Protein AF-A0A2C9L370-F1 (afdb_monomer)

Structure (mmCIF, N/CA/C/O backbone):
data_AF-A0A2C9L370-F1
#
_entry.id   AF-A0A2C9L370-F1
#
loop_
_atom_site.group_PDB
_atom_site.id
_atom_site.type_symbol
_atom_site.label_atom_id
_atom_site.label_alt_id
_atom_site.label_comp_id
_atom_site.label_asym_id
_atom_site.label_entity_id
_atom_site.label_seq_id
_atom_site.pdbx_PDB_ins_code
_atom_site.Cartn_x
_atom_site.Cartn_y
_atom_site.Cartn_z
_atom_site.occupancy
_atom_site.B_iso_or_equiv
_atom_site.auth_seq_id
_atom_site.auth_comp_id
_atom_site.auth_asym_id
_atom_site.auth_atom_id
_atom_site.pdbx_PDB_model_num
ATOM 1 N N . MET A 1 1 ? -30.576 -11.510 -3.867 1.00 25.03 1 MET A N 1
ATOM 2 C CA . MET A 1 1 ? -30.607 -10.104 -3.407 1.00 25.03 1 MET A CA 1
ATOM 3 C C . MET A 1 1 ? -29.355 -9.866 -2.568 1.00 25.03 1 MET A C 1
ATOM 5 O O . MET A 1 1 ? -29.309 -10.316 -1.431 1.00 25.03 1 MET A O 1
ATOM 9 N N . VAL A 1 2 ? -28.296 -9.306 -3.159 1.00 24.28 2 VAL A N 1
ATOM 10 C CA . VAL A 1 2 ? -26.990 -9.116 -2.495 1.00 24.28 2 VAL A CA 1
ATOM 11 C C . VAL A 1 2 ? -27.033 -7.810 -1.698 1.00 24.28 2 VAL A C 1
ATOM 13 O O . VAL A 1 2 ? -27.390 -6.768 -2.243 1.00 24.28 2 VAL A O 1
ATOM 16 N N . LYS A 1 3 ? -26.733 -7.869 -0.396 1.00 26.20 3 LYS A N 1
ATOM 17 C CA . LYS A 1 3 ? -26.644 -6.687 0.473 1.00 26.20 3 LYS A CA 1
ATOM 18 C C . LYS A 1 3 ? -25.292 -6.008 0.250 1.00 26.20 3 LYS A C 1
ATOM 20 O O . LYS A 1 3 ? -24.263 -6.587 0.566 1.00 26.20 3 LYS A O 1
ATOM 25 N N . MET A 1 4 ? -25.343 -4.792 -0.289 1.00 30.52 4 MET A N 1
ATOM 26 C CA . MET A 1 4 ? -24.204 -3.907 -0.548 1.00 30.52 4 MET A CA 1
ATOM 27 C C . MET A 1 4 ? -23.545 -3.439 0.754 1.00 30.52 4 MET A C 1
ATOM 29 O O . MET A 1 4 ? -24.257 -2.998 1.663 1.00 30.52 4 MET A O 1
ATOM 33 N N . ASN A 1 5 ? -22.211 -3.422 0.812 1.00 38.53 5 ASN A N 1
ATOM 34 C CA . ASN A 1 5 ? -21.488 -2.641 1.812 1.00 38.53 5 ASN A CA 1
ATOM 35 C C . ASN A 1 5 ? -21.111 -1.270 1.217 1.00 38.53 5 ASN A C 1
ATOM 37 O O . ASN A 1 5 ? -20.311 -1.178 0.296 1.00 38.53 5 ASN A O 1
ATOM 41 N N . LYS A 1 6 ? -21.725 -0.186 1.708 1.00 50.34 6 LYS A N 1
ATOM 42 C CA . LYS A 1 6 ? -21.621 1.176 1.135 1.00 50.34 6 LYS A CA 1
ATOM 43 C C . LYS A 1 6 ? -20.367 1.958 1.576 1.00 50.34 6 LYS A C 1
ATOM 45 O O . LYS A 1 6 ? -20.359 3.183 1.488 1.00 50.34 6 LYS A O 1
ATOM 50 N N . HIS A 1 7 ? -19.349 1.293 2.123 1.00 56.03 7 HIS A N 1
ATOM 51 C CA . HIS A 1 7 ? -18.321 1.957 2.942 1.00 56.03 7 HIS A CA 1
ATOM 52 C C . HIS A 1 7 ? -16.880 1.780 2.460 1.00 56.03 7 HIS A C 1
ATOM 54 O O . HIS A 1 7 ? -15.957 2.143 3.183 1.00 56.03 7 HIS A O 1
ATOM 60 N N . CYS A 1 8 ? -16.675 1.254 1.257 1.00 53.59 8 CYS A N 1
ATOM 61 C CA . CYS A 1 8 ? -15.349 1.238 0.659 1.00 53.59 8 CYS A CA 1
ATOM 62 C C . CYS A 1 8 ? -15.022 2.605 0.035 1.00 53.59 8 CYS A C 1
ATOM 64 O O . CYS A 1 8 ? -15.870 3.221 -0.621 1.00 53.59 8 CYS A O 1
ATOM 66 N N . LEU A 1 9 ? -13.790 3.066 0.252 1.00 59.91 9 LEU A N 1
ATOM 67 C CA . LEU A 1 9 ? -13.231 4.274 -0.338 1.00 59.91 9 LEU A CA 1
ATOM 68 C C . LEU A 1 9 ? -12.072 3.898 -1.263 1.00 59.91 9 LEU A C 1
ATOM 70 O O . LEU A 1 9 ? -11.113 3.250 -0.840 1.00 59.91 9 LEU A O 1
ATOM 74 N N . ARG A 1 10 ? -12.148 4.341 -2.520 1.00 63.84 10 ARG A N 1
ATOM 75 C CA . ARG A 1 10 ? -11.042 4.225 -3.477 1.00 63.84 10 ARG A CA 1
ATOM 76 C C . ARG A 1 10 ? -10.406 5.592 -3.675 1.00 63.84 10 ARG A C 1
ATOM 78 O O . ARG A 1 10 ? -11.105 6.515 -4.088 1.00 63.84 10 ARG A O 1
ATOM 85 N N . MET A 1 11 ? -9.105 5.687 -3.415 1.00 53.69 11 MET A N 1
ATOM 86 C CA . MET A 1 11 ? -8.294 6.873 -3.683 1.00 53.69 11 MET A CA 1
ATOM 87 C C . MET A 1 11 ? -7.400 6.613 -4.888 1.00 53.69 11 MET A C 1
ATOM 89 O O . MET A 1 11 ? -6.598 5.680 -4.883 1.00 53.69 11 MET A O 1
ATOM 93 N N . ILE A 1 12 ? -7.554 7.441 -5.919 1.00 63.03 12 ILE A N 1
ATOM 94 C CA . ILE A 1 12 ? -6.710 7.411 -7.113 1.00 63.03 12 ILE A CA 1
ATOM 95 C C . ILE A 1 12 ? -6.005 8.755 -7.210 1.00 63.03 12 ILE A C 1
ATOM 97 O O . ILE A 1 12 ? -6.664 9.795 -7.289 1.00 63.03 12 ILE A O 1
ATOM 101 N N . PHE A 1 13 ? -4.677 8.721 -7.236 1.00 51.25 13 PHE A N 1
ATOM 102 C CA . PHE A 1 13 ? -3.858 9.911 -7.418 1.00 51.25 13 PHE A CA 1
ATOM 103 C C . PHE A 1 13 ? -3.348 9.975 -8.856 1.00 51.25 13 PHE A C 1
ATOM 105 O O . PHE A 1 13 ? -2.644 9.076 -9.312 1.00 51.25 13 PHE A O 1
ATOM 112 N N . ARG A 1 14 ? -3.698 11.042 -9.585 1.00 54.44 14 ARG A N 1
ATOM 113 C CA . ARG A 1 14 ? -3.233 11.267 -10.964 1.00 54.44 14 ARG A CA 1
ATOM 114 C C . ARG A 1 14 ? -2.618 12.650 -11.109 1.00 54.44 14 ARG A C 1
ATOM 116 O O . ARG A 1 14 ? -3.204 13.642 -10.677 1.00 54.44 14 ARG A O 1
ATOM 123 N N . GLN A 1 15 ? -1.468 12.711 -11.774 1.00 44.59 15 GLN A N 1
ATOM 124 C CA . GLN A 1 15 ? -0.918 13.956 -12.296 1.00 44.59 15 GLN A CA 1
ATOM 125 C C . GLN A 1 15 ? -1.364 14.108 -13.752 1.00 44.59 15 GLN A C 1
ATOM 127 O O . GLN A 1 15 ? -1.162 13.200 -14.560 1.00 44.59 15 GLN A O 1
ATOM 132 N N . ALA A 1 16 ? -1.974 15.243 -14.096 1.00 44.00 16 ALA A N 1
ATOM 133 C CA . ALA A 1 16 ? -2.334 15.544 -15.477 1.00 44.00 16 ALA A CA 1
ATOM 134 C C . ALA A 1 16 ? -1.052 15.708 -16.308 1.00 44.00 16 ALA A C 1
ATOM 136 O O . ALA A 1 16 ? -0.403 16.750 -16.273 1.00 44.00 16 ALA A O 1
ATOM 137 N N . SER A 1 17 ? -0.655 14.661 -17.027 1.00 44.97 17 SER A N 1
ATOM 138 C CA . SER A 1 17 ? 0.464 14.709 -17.962 1.00 44.97 17 SER A CA 1
ATOM 139 C C . SER A 1 17 ? 0.066 14.026 -19.265 1.00 44.97 17 SER A C 1
ATOM 141 O O . SER A 1 17 ? -0.526 12.950 -19.282 1.00 44.97 17 SER A O 1
ATOM 143 N N . SER A 1 18 ? 0.329 14.704 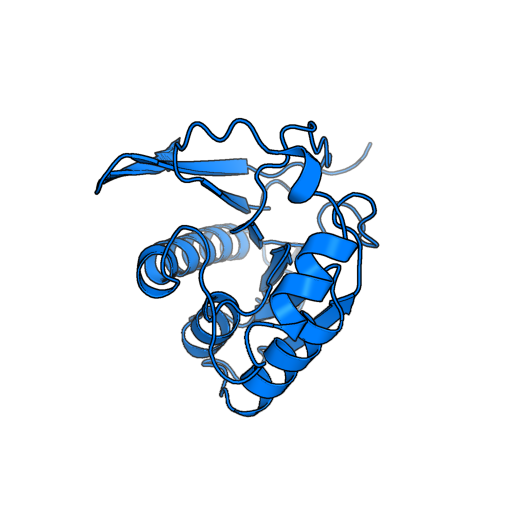-20.379 1.00 40.34 18 SER A N 1
ATOM 144 C CA . SER A 1 18 ? 0.070 14.219 -21.730 1.00 40.34 18 SER A CA 1
ATOM 145 C C . SER A 1 18 ? 1.195 13.277 -22.159 1.00 40.34 18 SER A C 1
ATOM 147 O O . SER A 1 18 ? 2.086 13.678 -22.909 1.00 40.34 18 SER A O 1
ATOM 149 N N . PHE A 1 19 ? 1.199 12.038 -21.670 1.00 46.41 19 PHE A N 1
ATOM 150 C CA . PHE A 1 19 ? 2.096 11.017 -22.209 1.00 46.41 19 PHE A CA 1
ATOM 151 C C . PHE A 1 19 ? 1.491 10.417 -23.490 1.00 46.41 19 PHE A C 1
ATOM 153 O O . PHE A 1 19 ? 0.293 10.181 -23.598 1.00 46.41 19 PHE A O 1
ATOM 160 N N . HIS A 1 20 ? 2.316 10.289 -24.530 1.00 40.41 20 HIS A N 1
ATOM 161 C CA . HIS A 1 20 ? 1.997 9.658 -25.821 1.00 40.41 20 HIS A CA 1
ATOM 162 C C . HIS A 1 20 ? 2.829 8.366 -25.983 1.00 40.41 20 HIS A C 1
ATOM 164 O O . HIS A 1 20 ? 3.391 8.099 -27.042 1.00 40.41 20 HIS A O 1
ATOM 170 N N . GLY A 1 21 ? 2.974 7.570 -24.911 1.00 47.91 21 GLY A N 1
ATOM 171 C CA . GLY A 1 21 ? 3.901 6.422 -24.868 1.00 47.91 21 GLY A CA 1
ATOM 172 C C . GLY A 1 21 ? 3.420 5.205 -24.065 1.00 47.91 21 GLY A C 1
ATOM 173 O O . GLY A 1 21 ? 4.242 4.380 -23.656 1.00 47.91 21 GLY A O 1
ATOM 174 N N . ASP A 1 22 ? 2.110 5.096 -23.841 1.00 55.38 22 ASP A N 1
ATOM 175 C CA . ASP A 1 22 ? 1.477 4.353 -22.736 1.00 55.38 22 ASP A CA 1
ATOM 176 C C . ASP A 1 22 ? 1.597 2.821 -22.804 1.00 55.38 22 ASP A C 1
ATOM 178 O O . ASP A 1 22 ? 1.502 2.142 -21.782 1.00 55.38 22 ASP A O 1
ATOM 182 N N . GLU A 1 23 ? 1.899 2.239 -23.970 1.00 57.59 23 GLU A N 1
ATOM 183 C CA . GLU A 1 23 ? 2.034 0.779 -24.119 1.00 57.59 23 GLU A CA 1
ATOM 184 C C . GLU A 1 23 ? 3.129 0.151 -23.248 1.00 57.59 23 GLU A C 1
ATOM 186 O O . GLU A 1 23 ? 3.134 -1.061 -23.033 1.00 57.59 23 GLU A O 1
ATOM 191 N N . LYS A 1 24 ? 4.116 0.931 -22.802 1.00 65.25 24 LYS A N 1
ATOM 192 C CA . LYS A 1 24 ? 5.227 0.400 -22.003 1.00 65.25 24 LYS A CA 1
ATOM 193 C C . LYS A 1 24 ? 4.851 0.230 -20.532 1.00 65.25 24 LYS A C 1
ATOM 195 O O . LYS A 1 24 ? 5.376 -0.678 -19.900 1.00 65.25 24 LYS A O 1
ATOM 200 N N . LEU A 1 25 ? 3.931 1.041 -20.004 1.00 69.31 25 LEU A N 1
ATOM 201 C CA . LEU A 1 25 ? 3.605 1.071 -18.573 1.00 69.31 25 LEU A CA 1
ATOM 202 C C . LEU A 1 25 ? 2.691 -0.077 -18.127 1.00 69.31 25 LEU A C 1
ATOM 204 O O . LEU A 1 25 ? 2.634 -0.381 -16.943 1.00 69.31 25 LEU A O 1
ATOM 208 N N . SER A 1 26 ? 2.016 -0.763 -19.048 1.00 72.50 26 SER A N 1
ATOM 209 C CA . SER A 1 26 ? 1.265 -1.989 -18.740 1.00 72.50 26 SER A CA 1
ATOM 210 C C . SER A 1 26 ? 2.118 -3.262 -18.834 1.00 72.50 26 SER A C 1
ATOM 212 O O . SER A 1 26 ? 1.663 -4.346 -18.470 1.00 72.50 26 SER A O 1
ATOM 214 N N . LYS A 1 27 ? 3.360 -3.167 -19.333 1.00 79.56 27 LYS A N 1
ATOM 215 C CA . LYS A 1 27 ? 4.213 -4.332 -19.599 1.00 79.56 27 LYS A CA 1
ATOM 216 C C . LYS A 1 27 ? 5.015 -4.711 -18.357 1.00 79.56 27 LYS A C 1
ATOM 218 O O . LYS A 1 27 ? 5.858 -3.947 -17.893 1.00 79.56 27 LYS A O 1
ATOM 223 N N . PHE A 1 28 ? 4.841 -5.950 -17.899 1.00 82.88 28 PHE A N 1
ATOM 224 C CA . PHE A 1 28 ? 5.649 -6.558 -16.833 1.00 82.88 28 PHE A CA 1
ATOM 225 C C . PHE A 1 28 ? 7.157 -6.349 -17.048 1.00 82.88 28 PHE A C 1
ATOM 227 O O . PHE A 1 28 ? 7.871 -5.932 -16.140 1.00 82.88 28 PHE A O 1
ATOM 234 N N . SER A 1 29 ? 7.643 -6.583 -18.273 1.00 85.31 29 SER A N 1
ATOM 235 C CA . SER A 1 29 ? 9.065 -6.462 -18.614 1.00 85.31 29 SER A CA 1
ATOM 236 C C . SER A 1 29 ? 9.621 -5.051 -18.417 1.00 85.31 29 SER A C 1
ATOM 238 O O . SER A 1 29 ? 10.792 -4.906 -18.071 1.00 85.31 29 SER A O 1
ATOM 240 N N . TYR A 1 30 ? 8.798 -4.015 -18.600 1.00 86.19 30 TYR A N 1
ATOM 241 C CA . TYR A 1 30 ? 9.203 -2.637 -18.350 1.00 86.19 30 TYR A CA 1
ATOM 242 C C . TYR A 1 30 ? 9.457 -2.405 -16.859 1.00 86.19 30 TYR A C 1
ATOM 244 O O . TYR A 1 30 ? 10.531 -1.923 -16.496 1.00 86.19 30 TYR A O 1
ATOM 252 N N . TRP A 1 31 ? 8.501 -2.783 -16.005 1.00 84.88 31 TRP A N 1
ATOM 253 C CA . TRP A 1 31 ? 8.609 -2.590 -14.558 1.00 84.88 31 TRP A CA 1
ATOM 254 C C . TRP A 1 31 ? 9.677 -3.472 -13.932 1.00 84.88 31 TRP A C 1
ATOM 256 O O . TRP A 1 31 ? 10.456 -2.985 -13.119 1.00 84.88 31 TRP A O 1
ATOM 266 N N . LYS A 1 32 ? 9.798 -4.723 -14.380 1.00 86.06 32 LYS A N 1
ATOM 267 C CA . LYS A 1 32 ? 10.895 -5.597 -13.967 1.00 86.06 32 LYS A CA 1
ATOM 268 C C . LYS A 1 32 ? 12.254 -4.953 -14.256 1.00 86.06 32 LYS A C 1
ATOM 270 O O . LYS A 1 32 ? 13.037 -4.733 -13.339 1.00 86.06 32 LYS A O 1
ATOM 275 N N . ALA A 1 33 ? 12.485 -4.523 -15.498 1.00 86.56 33 ALA A N 1
ATOM 276 C CA . ALA A 1 33 ? 13.727 -3.841 -15.862 1.00 86.56 33 ALA A CA 1
ATOM 277 C C . ALA A 1 33 ? 13.908 -2.498 -15.129 1.00 86.56 33 ALA A C 1
ATOM 279 O O . ALA A 1 33 ? 15.030 -2.038 -14.920 1.00 86.56 33 ALA A O 1
ATOM 280 N N . PHE A 1 34 ? 12.824 -1.805 -14.779 1.00 85.81 34 PHE A N 1
ATOM 281 C CA . PHE A 1 34 ? 12.887 -0.585 -13.978 1.00 85.81 34 PHE A CA 1
ATOM 282 C C . PHE A 1 34 ? 13.397 -0.871 -12.557 1.00 85.81 34 PHE A C 1
ATOM 284 O O . PHE A 1 34 ? 14.384 -0.254 -12.152 1.00 85.81 34 PHE A O 1
ATOM 291 N N . TYR A 1 35 ? 12.785 -1.822 -11.846 1.00 84.69 35 TYR A N 1
ATOM 292 C CA . TYR A 1 35 ? 13.159 -2.184 -10.474 1.00 84.69 35 TYR A CA 1
ATOM 293 C C . TYR A 1 35 ? 14.504 -2.915 -10.377 1.00 84.69 35 TYR A C 1
ATOM 295 O O . TYR A 1 35 ? 15.174 -2.817 -9.358 1.00 84.69 35 TYR A O 1
ATOM 303 N N . GLU A 1 36 ? 14.947 -3.599 -11.434 1.00 84.31 36 GLU A N 1
ATOM 304 C CA . GLU A 1 36 ? 16.302 -4.164 -11.496 1.00 84.31 36 GLU A CA 1
ATOM 305 C C . GLU A 1 36 ? 17.379 -3.074 -11.657 1.00 84.31 36 GLU A C 1
ATOM 307 O O . GLU A 1 36 ? 18.454 -3.169 -11.067 1.00 84.31 36 GLU A O 1
ATOM 312 N N . ARG A 1 37 ? 17.111 -2.023 -12.451 1.00 81.62 37 ARG A N 1
ATOM 313 C CA . ARG A 1 37 ? 18.086 -0.947 -12.734 1.00 81.62 37 ARG A CA 1
ATOM 314 C C . ARG A 1 37 ? 18.203 0.075 -11.615 1.00 81.62 37 ARG A C 1
ATOM 316 O O . ARG A 1 37 ? 19.298 0.555 -11.329 1.00 81.62 37 ARG A O 1
ATOM 323 N N . LYS A 1 38 ? 17.076 0.469 -11.025 1.00 71.25 38 LYS A N 1
ATOM 324 C CA . LYS A 1 38 ? 17.069 1.315 -9.835 1.00 71.25 38 LYS A CA 1
ATOM 325 C C . LYS A 1 38 ? 17.331 0.391 -8.660 1.00 71.25 38 LYS A C 1
ATOM 327 O O . LYS A 1 38 ? 16.416 -0.297 -8.232 1.00 71.25 38 LYS A O 1
ATOM 332 N N . SER A 1 39 ? 18.587 0.326 -8.213 1.00 53.75 39 SER A N 1
ATOM 333 C CA . SER A 1 39 ? 18.988 -0.527 -7.093 1.00 53.75 39 SER A CA 1
ATOM 334 C C . SER A 1 39 ? 17.942 -0.468 -5.976 1.00 53.75 39 SER A C 1
ATOM 336 O O . SER A 1 39 ? 17.467 0.613 -5.621 1.00 53.75 39 SER A O 1
ATOM 338 N N . GLN A 1 40 ? 17.586 -1.632 -5.429 1.00 59.62 40 GLN A N 1
ATOM 339 C CA . GLN A 1 40 ? 16.557 -1.835 -4.395 1.00 59.62 40 GLN A CA 1
ATOM 340 C C . GLN A 1 40 ? 16.812 -1.052 -3.083 1.00 59.62 40 GLN A C 1
ATOM 342 O O . GLN A 1 40 ? 16.185 -1.316 -2.069 1.00 59.62 40 GLN A O 1
ATOM 347 N N . ALA A 1 41 ? 17.762 -0.119 -3.054 1.00 60.88 41 ALA A N 1
ATOM 348 C CA . ALA A 1 41 ? 18.182 0.616 -1.873 1.00 60.88 41 ALA A CA 1
ATOM 349 C C . ALA A 1 41 ? 17.435 1.946 -1.673 1.00 60.88 41 ALA A C 1
ATOM 351 O O . ALA A 1 41 ? 17.461 2.479 -0.569 1.00 60.88 41 ALA A O 1
ATOM 352 N N . ILE A 1 42 ? 16.787 2.502 -2.705 1.00 72.50 42 ILE A N 1
ATOM 353 C CA . ILE A 1 42 ? 16.162 3.832 -2.620 1.00 72.50 42 ILE A CA 1
ATOM 354 C C . ILE A 1 42 ? 14.678 3.719 -2.972 1.00 72.50 42 ILE A C 1
ATOM 356 O O . ILE A 1 42 ? 14.326 3.276 -4.067 1.00 72.50 42 ILE A O 1
ATOM 360 N N . GLY A 1 43 ? 13.816 4.122 -2.034 1.00 76.31 43 GLY A N 1
ATOM 361 C CA . GLY A 1 43 ? 12.377 4.222 -2.267 1.00 76.31 43 GLY A CA 1
ATOM 362 C C . GLY A 1 43 ? 12.088 5.186 -3.413 1.00 76.31 43 GLY A C 1
ATOM 363 O O . GLY A 1 43 ? 12.789 6.184 -3.591 1.00 76.31 43 GLY A O 1
ATOM 364 N N . PHE A 1 44 ? 11.093 4.869 -4.237 1.00 82.12 44 PHE A N 1
ATOM 365 C CA . PHE A 1 44 ? 10.780 5.671 -5.415 1.00 82.12 44 PHE A CA 1
ATOM 366 C C . PHE A 1 44 ? 9.292 5.974 -5.505 1.00 82.12 44 PHE A C 1
ATOM 368 O O . PHE A 1 44 ? 8.449 5.079 -5.557 1.00 82.12 44 PHE A O 1
ATOM 375 N N . ASP A 1 45 ? 8.999 7.266 -5.593 1.00 76.19 45 ASP A N 1
ATOM 376 C CA . ASP A 1 45 ? 7.672 7.807 -5.807 1.00 76.19 45 ASP A CA 1
ATOM 377 C C . ASP A 1 45 ? 7.577 8.355 -7.235 1.00 76.19 45 ASP A C 1
ATOM 379 O O . ASP A 1 45 ? 8.383 9.188 -7.643 1.00 76.19 45 ASP A O 1
ATOM 383 N N . TRP A 1 46 ? 6.618 7.848 -8.015 1.00 68.38 46 TRP A N 1
ATOM 384 C CA . TRP A 1 46 ? 6.554 8.129 -9.453 1.00 68.38 46 TRP A CA 1
ATOM 385 C C . TRP A 1 46 ? 6.074 9.555 -9.754 1.00 68.38 46 TRP A C 1
ATOM 387 O O . TRP A 1 46 ? 6.792 10.328 -10.379 1.00 68.38 46 TRP A O 1
ATOM 397 N N . PHE A 1 47 ? 4.858 9.896 -9.313 1.00 68.25 47 PHE A N 1
ATOM 398 C CA . PHE A 1 47 ? 4.196 11.167 -9.647 1.00 68.25 47 PHE A CA 1
ATOM 399 C C . PHE A 1 47 ? 4.173 12.148 -8.478 1.00 68.25 47 PHE A C 1
ATOM 401 O O . PHE A 1 47 ? 4.482 13.325 -8.629 1.00 68.25 47 PHE A O 1
ATOM 408 N N . LEU A 1 48 ? 3.765 11.655 -7.312 1.00 70.38 48 LEU A N 1
ATOM 409 C CA . LEU A 1 48 ? 3.595 12.451 -6.106 1.00 70.38 48 LEU A CA 1
ATOM 410 C C . LEU A 1 48 ? 4.442 11.855 -5.012 1.00 70.38 48 LEU A C 1
ATOM 412 O O . LEU A 1 48 ? 4.436 10.640 -4.819 1.00 70.38 48 LEU A O 1
ATOM 416 N N . ASP A 1 49 ? 5.120 12.705 -4.267 1.00 78.19 49 ASP A N 1
ATOM 417 C CA . ASP A 1 49 ? 5.870 12.262 -3.112 1.00 78.19 49 ASP A CA 1
ATOM 418 C C . ASP A 1 49 ? 4.905 11.730 -2.038 1.00 78.19 49 ASP A C 1
ATOM 420 O O . ASP A 1 49 ? 3.807 12.249 -1.820 1.00 78.19 49 ASP A O 1
ATOM 424 N N . SER A 1 50 ? 5.281 10.635 -1.387 1.00 81.88 50 SER A N 1
ATOM 425 C CA . SER A 1 50 ? 4.493 10.010 -0.322 1.00 81.88 50 SER A CA 1
ATOM 426 C C . SER A 1 50 ? 4.170 10.972 0.828 1.00 81.88 50 SER A C 1
ATOM 428 O O . SER A 1 50 ? 3.077 10.882 1.383 1.00 81.88 50 SER A O 1
ATOM 430 N N . HIS A 1 51 ? 5.036 11.940 1.145 1.00 84.06 51 HIS A N 1
ATOM 431 C CA . HIS A 1 51 ? 4.752 12.997 2.119 1.00 84.06 51 HIS A CA 1
ATOM 432 C C . HIS A 1 51 ? 3.608 13.917 1.681 1.00 84.06 51 HIS A C 1
ATOM 434 O O . HIS A 1 51 ? 2.851 14.379 2.531 1.00 84.06 51 HIS A O 1
ATOM 440 N N . GLN A 1 52 ? 3.452 14.164 0.377 1.00 79.00 52 GLN A N 1
ATOM 441 C CA . GLN A 1 52 ? 2.398 15.042 -0.142 1.00 79.00 52 GLN A CA 1
ATOM 442 C C . GLN A 1 52 ? 1.009 14.411 -0.024 1.00 79.00 52 GLN A C 1
ATOM 444 O O . GLN A 1 52 ? 0.027 15.127 0.144 1.00 79.00 52 GLN A O 1
ATOM 449 N N . VAL A 1 53 ? 0.920 13.082 -0.117 1.00 82.50 53 VAL A N 1
ATOM 450 C CA . VAL A 1 53 ? -0.365 12.362 -0.118 1.00 82.50 53 VAL A CA 1
ATOM 451 C C . VAL A 1 53 ? -0.710 11.729 1.230 1.00 82.50 53 VAL A C 1
ATOM 453 O O . VAL A 1 53 ? -1.879 11.445 1.477 1.00 82.50 53 VAL A O 1
ATOM 456 N N . LEU A 1 54 ? 0.269 11.544 2.125 1.00 87.69 54 LEU A N 1
ATOM 457 C CA . LEU A 1 54 ? 0.069 10.877 3.415 1.00 87.69 54 LEU A CA 1
ATOM 458 C C . LEU A 1 54 ? -1.062 11.507 4.23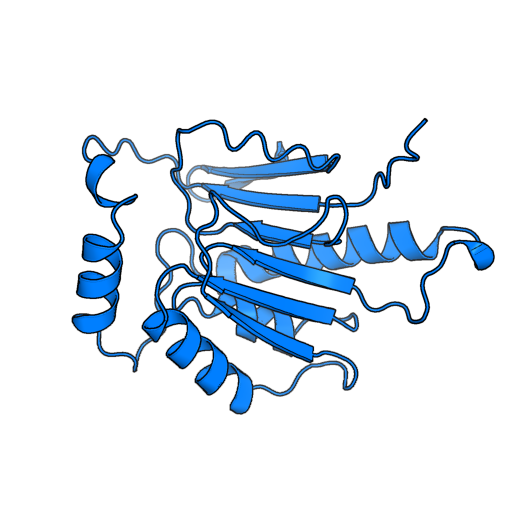4 1.00 87.69 54 LEU A C 1
ATOM 460 O O . LEU A 1 54 ? -1.929 10.784 4.715 1.00 87.69 54 LEU A O 1
ATOM 464 N N . GLY A 1 55 ? -1.076 12.837 4.370 1.00 85.00 55 GLY A N 1
ATOM 465 C CA . GLY A 1 55 ? -2.100 13.537 5.152 1.00 85.00 55 GLY A CA 1
ATOM 466 C C . GLY A 1 55 ? -3.515 13.227 4.662 1.00 85.00 55 GLY A C 1
ATOM 467 O O . GLY A 1 55 ? -4.377 12.863 5.457 1.00 85.00 55 GLY A O 1
ATOM 468 N N . THR A 1 56 ? -3.728 13.263 3.345 1.00 83.81 56 THR A N 1
ATOM 469 C CA . THR A 1 56 ? -5.038 12.968 2.757 1.00 83.81 56 THR A CA 1
ATOM 470 C C . THR A 1 56 ? -5.429 11.499 2.885 1.00 83.81 56 THR A C 1
ATOM 472 O O . THR A 1 56 ? -6.602 11.189 3.106 1.00 83.81 56 THR A O 1
ATOM 475 N N . VAL A 1 57 ? -4.462 10.581 2.788 1.00 86.44 57 VAL A N 1
ATOM 476 C CA . VAL A 1 57 ? -4.711 9.155 3.032 1.00 86.44 57 VAL A CA 1
ATOM 477 C C . VAL A 1 57 ? -5.145 8.937 4.483 1.00 86.44 57 VAL A C 1
ATOM 479 O O . VAL A 1 57 ? -6.156 8.280 4.715 1.00 86.44 57 VAL A O 1
ATOM 482 N N . LEU A 1 58 ? -4.445 9.527 5.456 1.00 89.75 58 LEU A N 1
ATOM 483 C CA . LEU A 1 58 ? -4.780 9.397 6.878 1.00 89.75 58 LEU A CA 1
ATOM 484 C C . LEU A 1 58 ? -6.145 10.012 7.219 1.00 89.75 58 LEU A C 1
ATOM 486 O O . LEU A 1 58 ? -6.935 9.389 7.924 1.00 89.75 58 LEU A O 1
ATOM 490 N N . GLU A 1 59 ? -6.461 11.188 6.676 1.00 86.19 59 GLU A N 1
ATOM 491 C CA . GLU A 1 59 ? -7.778 11.819 6.835 1.00 86.19 59 GLU A CA 1
ATOM 492 C C . GLU A 1 59 ? -8.900 10.951 6.241 1.00 86.19 59 GLU A C 1
ATOM 494 O O . GLU A 1 59 ? -9.972 10.780 6.823 1.00 86.19 59 GLU A O 1
ATOM 499 N N . SER A 1 60 ? -8.645 10.341 5.087 1.00 83.75 60 SER A N 1
ATOM 500 C CA . SER A 1 60 ? -9.584 9.426 4.442 1.00 83.75 60 SER A CA 1
ATOM 501 C C . SER A 1 60 ? -9.827 8.164 5.271 1.00 83.75 60 SER A C 1
ATOM 503 O O . SER A 1 60 ? -10.970 7.723 5.404 1.00 83.75 60 SER A O 1
ATOM 505 N N . ILE A 1 61 ? -8.771 7.611 5.872 1.00 86.81 61 ILE A N 1
ATOM 506 C CA . ILE A 1 61 ? -8.862 6.486 6.806 1.00 86.81 61 ILE A CA 1
ATOM 507 C C . ILE A 1 61 ? -9.719 6.872 8.022 1.00 86.81 61 ILE A C 1
ATOM 509 O O . ILE A 1 61 ? -10.624 6.118 8.380 1.00 86.81 61 ILE A O 1
ATOM 513 N N . GLU A 1 62 ? -9.492 8.048 8.614 1.00 88.75 62 GLU A N 1
ATOM 514 C CA . GLU A 1 62 ? -10.290 8.565 9.738 1.00 88.75 62 GLU A CA 1
ATOM 515 C C . GLU A 1 62 ? -11.778 8.666 9.372 1.00 88.75 62 GLU A C 1
ATOM 517 O O . GLU A 1 62 ? -12.644 8.159 10.085 1.00 88.75 62 GLU A O 1
ATOM 522 N N . ASN A 1 63 ? -12.090 9.23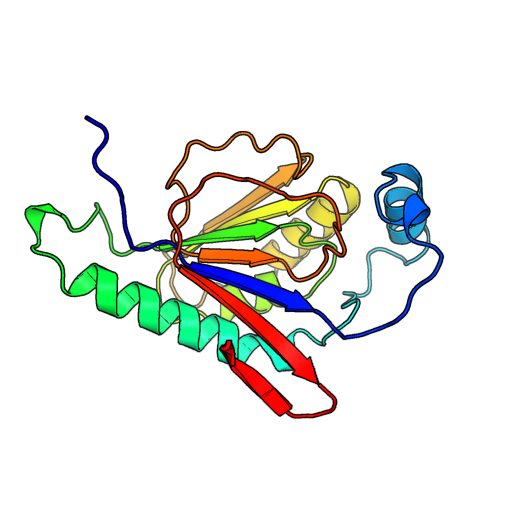9 8.209 1.00 84.38 63 ASN A N 1
ATOM 523 C CA . ASN A 1 63 ? -13.466 9.372 7.734 1.00 84.38 63 ASN A CA 1
ATOM 524 C C . ASN A 1 63 ? -14.161 8.013 7.548 1.00 84.38 63 ASN A C 1
ATOM 526 O O . ASN A 1 63 ? -15.335 7.851 7.898 1.00 84.38 63 ASN A O 1
ATOM 530 N N . VAL A 1 64 ? -13.452 7.020 7.001 1.00 84.69 64 VAL A N 1
ATOM 531 C CA . VAL A 1 64 ? -13.969 5.650 6.853 1.00 84.69 64 VAL A CA 1
ATOM 532 C C . VAL A 1 64 ? -14.191 5.010 8.224 1.00 84.69 64 VAL A C 1
ATOM 534 O O . VAL A 1 64 ? -15.246 4.413 8.462 1.00 84.69 64 VAL A O 1
ATOM 537 N N . PHE A 1 65 ? -13.249 5.192 9.151 1.00 85.31 65 PHE A N 1
ATOM 538 C CA . PHE A 1 65 ? -13.349 4.684 10.514 1.00 85.31 65 PHE A CA 1
ATOM 539 C C . PHE A 1 65 ? -14.574 5.236 11.250 1.00 85.31 65 PHE A C 1
ATOM 541 O O . PHE A 1 65 ? -15.388 4.467 11.770 1.00 85.31 65 PHE A O 1
ATOM 548 N N . GLN A 1 66 ? -14.765 6.556 11.247 1.00 85.19 66 GLN A N 1
ATOM 549 C CA . GLN A 1 66 ? -15.895 7.204 11.919 1.00 85.19 66 GLN A CA 1
ATOM 550 C C . GLN A 1 66 ? -17.241 6.712 11.380 1.00 85.19 66 GLN A C 1
ATOM 552 O O . GLN A 1 66 ? -18.153 6.407 12.147 1.00 85.19 66 GLN A O 1
ATOM 557 N N . ARG A 1 67 ? -17.362 6.545 10.058 1.00 79.94 67 ARG A N 1
ATOM 558 C CA . ARG A 1 67 ? -18.582 5.995 9.442 1.00 79.94 67 ARG A CA 1
ATOM 559 C C . ARG A 1 67 ? -18.835 4.548 9.858 1.00 79.94 67 ARG A C 1
ATOM 561 O O . ARG A 1 67 ? -19.984 4.167 10.064 1.00 79.94 67 ARG A O 1
ATOM 568 N N . SER A 1 68 ? -17.777 3.749 9.993 1.00 76.50 68 SER A N 1
ATOM 569 C CA . SER A 1 68 ? -17.892 2.345 10.398 1.00 76.50 68 SER A CA 1
ATOM 570 C C . SER A 1 68 ? -18.298 2.178 11.869 1.00 76.50 68 SER A C 1
ATOM 572 O O . SER A 1 68 ? -19.081 1.287 12.195 1.00 76.50 68 SER A O 1
ATOM 574 N N . THR A 1 69 ? -17.840 3.073 12.751 1.00 74.50 69 THR A N 1
ATOM 575 C CA . THR A 1 69 ? -18.120 3.025 14.198 1.00 74.50 69 THR A CA 1
ATOM 576 C C . THR A 1 69 ? -19.487 3.596 14.578 1.00 74.50 69 THR A C 1
ATOM 578 O O . THR A 1 69 ? -20.017 3.261 15.636 1.00 74.50 69 THR A O 1
ATOM 581 N N . GLN A 1 70 ? -20.109 4.390 13.702 1.00 74.12 70 GLN A N 1
ATOM 582 C CA . GLN A 1 70 ? -21.488 4.868 13.866 1.00 74.12 70 GLN A CA 1
ATOM 583 C C . GLN A 1 70 ? -22.550 3.790 13.584 1.00 74.12 70 GLN A C 1
ATOM 585 O O . GLN A 1 70 ? -23.731 3.993 13.870 1.00 74.12 70 GLN A O 1
ATOM 590 N N . LEU A 1 71 ? -22.164 2.633 13.033 1.00 66.88 71 LEU A N 1
ATOM 591 C CA . LEU A 1 71 ? -23.089 1.523 12.811 1.00 66.88 71 LEU A CA 1
ATOM 592 C C . LEU A 1 71 ? -2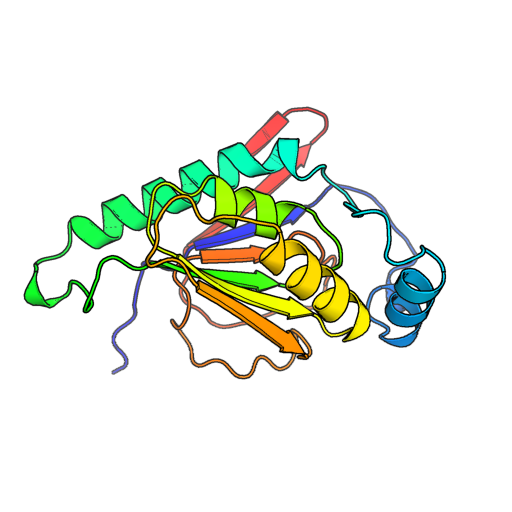3.430 0.812 14.136 1.00 66.88 71 LEU A C 1
ATOM 594 O O . LEU A 1 71 ? -22.576 0.727 15.021 1.00 66.88 71 LEU A O 1
ATOM 598 N N . PRO A 1 72 ? -24.652 0.256 14.286 1.00 65.25 72 PRO A N 1
ATOM 599 C CA . PRO A 1 72 ? -25.028 -0.526 15.465 1.00 65.25 72 PRO A CA 1
ATOM 600 C C . PRO A 1 72 ? -24.011 -1.638 15.747 1.00 65.25 72 PRO A C 1
ATOM 602 O O . PRO A 1 72 ? -23.544 -2.276 14.806 1.00 65.25 72 PRO A O 1
ATOM 605 N N . LYS A 1 73 ? -23.707 -1.912 17.026 1.00 62.88 73 LYS A N 1
ATOM 606 C CA . LYS A 1 73 ? -22.690 -2.898 17.461 1.00 62.88 73 LYS A CA 1
ATOM 607 C C . LYS A 1 73 ? -22.828 -4.280 16.808 1.00 62.88 73 LYS A C 1
ATOM 609 O O . LYS A 1 73 ? -21.830 -4.942 16.574 1.00 62.88 73 LYS A O 1
ATOM 614 N N . GLU A 1 74 ? -24.044 -4.690 16.456 1.00 60.31 74 GLU A N 1
ATOM 615 C CA . GLU A 1 74 ? -24.334 -5.953 15.754 1.00 60.31 74 GLU A CA 1
ATOM 616 C C . GLU A 1 74 ? -23.789 -6.009 14.314 1.00 60.31 74 GLU A C 1
ATOM 618 O O . GLU A 1 74 ? -23.669 -7.083 13.730 1.00 60.31 74 GLU A O 1
ATOM 623 N N . ARG A 1 75 ? -23.475 -4.849 13.728 1.00 56.91 75 ARG A N 1
ATOM 624 C CA . ARG A 1 75 ? -22.855 -4.689 12.404 1.00 56.91 75 ARG A CA 1
ATOM 625 C C . ARG A 1 75 ? -21.396 -4.246 12.480 1.00 56.91 75 ARG A C 1
ATOM 627 O O . ARG A 1 75 ? -20.755 -4.146 11.436 1.00 56.91 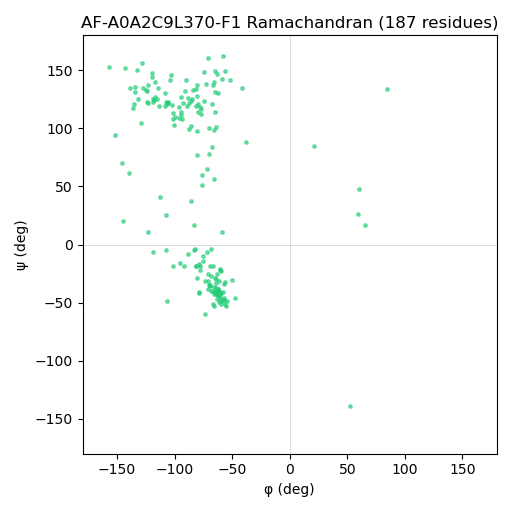75 ARG A O 1
ATOM 634 N N . GLN A 1 76 ? -20.883 -3.966 13.677 1.00 59.47 76 GLN A N 1
ATOM 635 C CA . GLN A 1 76 ? -19.462 -3.706 13.871 1.00 59.47 76 GLN A CA 1
ATOM 636 C C . GLN A 1 76 ? -18.734 -5.050 13.766 1.00 59.47 76 GLN A C 1
ATOM 638 O O . GLN A 1 76 ? -19.083 -6.016 14.447 1.00 59.47 76 GLN A O 1
ATOM 643 N N . GLY A 1 77 ? -17.771 -5.141 12.846 1.00 57.62 77 GLY A N 1
ATOM 644 C CA . GLY A 1 77 ? -16.941 -6.333 12.688 1.00 57.62 77 GLY A CA 1
ATOM 645 C C . GLY A 1 77 ? -16.196 -6.681 13.981 1.00 57.62 77 GLY A C 1
ATOM 646 O O . GLY A 1 77 ? -16.066 -5.860 14.890 1.00 57.62 77 GLY A O 1
ATOM 647 N N . LYS A 1 78 ? -15.704 -7.922 14.085 1.00 51.84 78 LYS A N 1
ATOM 648 C CA . LYS A 1 78 ? -14.846 -8.333 15.205 1.00 51.84 78 LYS A CA 1
ATOM 649 C C . LYS A 1 78 ? -13.542 -7.527 15.157 1.00 51.84 78 LYS A C 1
ATOM 651 O O . LYS A 1 78 ? -12.656 -7.850 14.377 1.00 51.84 78 LYS A O 1
ATOM 656 N N . GLY A 1 79 ? -13.451 -6.507 16.008 1.00 62.41 79 GLY A N 1
ATOM 657 C CA . GLY A 1 79 ? -12.330 -5.571 16.060 1.00 62.41 79 GLY A CA 1
ATOM 658 C C . GLY A 1 79 ? -12.493 -4.445 15.041 1.00 62.41 79 GLY A C 1
ATOM 659 O O . GLY A 1 79 ? -12.809 -4.686 13.879 1.00 62.41 79 GLY A O 1
ATOM 660 N N . ASN A 1 80 ? -12.264 -3.204 15.469 1.00 77.75 80 ASN A N 1
ATOM 661 C CA . ASN A 1 80 ? -12.265 -2.032 14.590 1.00 77.75 80 ASN A CA 1
ATOM 662 C C . ASN A 1 80 ? -10.965 -1.975 13.758 1.00 77.75 80 ASN A C 1
ATOM 664 O O . ASN A 1 80 ? -10.256 -0.972 13.775 1.00 77.75 80 ASN A O 1
ATOM 668 N N . ILE A 1 81 ? -10.616 -3.081 13.094 1.00 89.12 81 ILE A N 1
ATOM 669 C CA . ILE A 1 81 ? -9.448 -3.182 12.218 1.00 89.12 81 ILE A CA 1
ATOM 670 C C . ILE A 1 81 ? -9.901 -2.855 10.798 1.00 89.12 81 ILE A C 1
ATOM 672 O O . ILE A 1 81 ? -10.783 -3.516 10.251 1.00 89.12 81 ILE A O 1
ATOM 676 N N . LEU A 1 82 ? -9.290 -1.840 10.197 1.00 90.12 82 LEU A N 1
ATOM 677 C CA . LEU A 1 82 ? -9.563 -1.443 8.822 1.00 90.12 82 LEU A CA 1
ATOM 678 C C . LEU A 1 82 ? -8.741 -2.282 7.847 1.00 90.12 82 LEU A C 1
ATOM 680 O O . LEU A 1 82 ? -7.534 -2.442 8.000 1.00 90.12 82 LEU A O 1
ATOM 684 N N . SER A 1 83 ? -9.387 -2.781 6.806 1.00 91.56 83 SER A N 1
ATOM 685 C CA . SER A 1 83 ? -8.725 -3.461 5.693 1.00 91.56 83 SER A CA 1
ATOM 686 C C . SER A 1 83 ? -8.261 -2.436 4.652 1.00 91.56 83 SER A C 1
ATOM 688 O O . SER A 1 83 ? -9.062 -1.647 4.143 1.00 91.56 83 SER A O 1
ATOM 690 N N . TYR A 1 84 ? -6.964 -2.435 4.345 1.00 93.56 84 TYR A N 1
ATOM 691 C CA . TYR A 1 84 ? -6.304 -1.488 3.444 1.00 93.56 84 TYR A CA 1
ATOM 692 C C . TYR A 1 84 ? -5.580 -2.246 2.326 1.00 93.56 84 TYR A C 1
ATOM 694 O O . TYR A 1 84 ? -4.827 -3.176 2.603 1.00 93.56 84 TYR A O 1
ATOM 702 N N . LEU A 1 85 ? -5.773 -1.834 1.074 1.00 94.88 85 LEU A N 1
ATOM 703 C CA . LEU A 1 85 ? -5.065 -2.364 -0.093 1.00 94.88 85 LEU A CA 1
ATOM 704 C C . LEU A 1 85 ? -4.261 -1.255 -0.773 1.00 94.88 85 LEU A C 1
ATOM 706 O O . LEU A 1 85 ? -4.838 -0.249 -1.182 1.00 94.88 85 LEU A O 1
ATOM 710 N N . ASP A 1 86 ? -2.962 -1.478 -0.954 1.00 93.62 86 ASP A N 1
ATOM 711 C CA . ASP A 1 86 ? -2.096 -0.652 -1.798 1.00 93.62 86 ASP A CA 1
ATOM 712 C C . ASP A 1 86 ? -1.897 -1.344 -3.152 1.00 93.62 86 ASP A C 1
ATOM 714 O O . ASP A 1 86 ? -1.281 -2.411 -3.229 1.00 93.62 86 ASP A O 1
ATOM 718 N N . LEU A 1 87 ? -2.478 -0.782 -4.211 1.00 91.69 87 LEU A N 1
ATOM 719 C CA . LEU A 1 87 ? -2.412 -1.309 -5.572 1.00 91.69 87 LEU A CA 1
ATOM 720 C C . LEU A 1 87 ? -1.185 -0.772 -6.302 1.00 91.69 87 LEU A C 1
ATOM 722 O O . LEU A 1 87 ? -1.027 0.441 -6.438 1.00 91.69 87 LEU A O 1
ATOM 726 N N . GLY A 1 88 ? -0.367 -1.678 -6.843 1.00 90.62 88 GLY A N 1
ATOM 727 C CA . GLY A 1 88 ? 0.868 -1.295 -7.524 1.00 90.62 88 GLY A CA 1
ATOM 728 C C . GLY A 1 88 ? 1.794 -0.549 -6.569 1.00 90.62 88 GLY A C 1
ATOM 729 O O . GLY A 1 88 ? 2.275 0.539 -6.890 1.00 90.62 88 GLY A O 1
ATOM 730 N N . CYS A 1 89 ? 1.979 -1.102 -5.366 1.00 91.69 89 CYS A N 1
ATOM 731 C CA . CYS A 1 89 ? 2.663 -0.419 -4.269 1.00 91.69 89 CYS A CA 1
ATOM 732 C C . CYS A 1 89 ? 4.114 -0.039 -4.614 1.00 91.69 89 CYS A C 1
ATOM 734 O O . CYS A 1 89 ? 4.688 0.878 -4.012 1.00 91.69 89 CYS A O 1
ATOM 736 N N . GLY A 1 90 ? 4.722 -0.736 -5.582 1.00 91.88 90 GLY A N 1
ATOM 737 C CA . GLY A 1 90 ? 6.061 -0.472 -6.071 1.00 91.88 90 GLY A CA 1
ATOM 738 C C . GLY A 1 90 ? 7.077 -0.413 -4.937 1.00 91.88 90 GLY A C 1
ATOM 739 O O . GLY A 1 90 ? 6.998 -1.159 -3.964 1.00 91.88 90 GLY A O 1
ATOM 740 N N . THR A 1 91 ? 8.003 0.537 -5.026 1.00 92.31 91 THR A N 1
ATOM 741 C CA . THR A 1 91 ? 8.961 0.858 -3.958 1.00 92.31 91 THR A CA 1
ATOM 742 C C . THR A 1 91 ? 8.636 2.190 -3.274 1.00 92.31 91 THR A C 1
ATOM 744 O O . THR A 1 91 ? 9.525 2.849 -2.739 1.00 92.31 91 THR A O 1
ATOM 747 N N . SER A 1 92 ? 7.366 2.615 -3.307 1.00 91.19 92 SER A N 1
ATOM 748 C CA . SER A 1 92 ? 6.917 3.843 -2.645 1.00 91.19 92 SER A CA 1
ATOM 749 C C . SER A 1 92 ? 7.092 3.749 -1.129 1.00 91.19 92 SER A C 1
ATOM 751 O O . SER A 1 92 ? 6.886 2.691 -0.539 1.00 91.19 92 SER A O 1
ATOM 753 N N . GLU A 1 93 ? 7.386 4.868 -0.466 1.00 92.38 93 GLU A N 1
ATOM 754 C CA . GLU A 1 93 ? 7.374 4.925 1.002 1.00 92.38 93 GLU A CA 1
ATOM 755 C C . GLU A 1 93 ? 5.968 5.126 1.586 1.00 92.38 93 GLU A C 1
ATOM 757 O O . GLU A 1 93 ? 5.801 5.136 2.806 1.00 92.38 93 GLU A O 1
ATOM 762 N N . LEU A 1 94 ? 4.938 5.301 0.750 1.00 91.75 94 LEU A N 1
ATOM 763 C CA . LEU A 1 94 ? 3.581 5.539 1.235 1.00 91.75 94 LEU A CA 1
ATOM 764 C C . LEU A 1 94 ? 3.064 4.416 2.153 1.00 91.75 94 LEU A C 1
ATOM 766 O O . LEU A 1 94 ? 2.592 4.758 3.239 1.00 91.75 94 LEU A O 1
ATOM 770 N N . PRO A 1 95 ? 3.185 3.115 1.816 1.00 94.31 95 PRO A N 1
ATOM 771 C CA . PRO A 1 95 ? 2.635 2.064 2.666 1.00 94.31 95 PRO A CA 1
ATOM 772 C C . PRO A 1 95 ? 3.267 2.028 4.060 1.00 94.31 95 PRO A C 1
ATOM 774 O O . PRO A 1 95 ? 2.559 1.931 5.062 1.00 94.31 95 PRO A O 1
ATOM 777 N N . SER A 1 96 ? 4.593 2.183 4.145 1.00 95.12 96 SER A N 1
ATOM 778 C CA . SER A 1 96 ? 5.302 2.221 5.429 1.00 95.12 96 SER A CA 1
ATOM 779 C C . SER A 1 96 ? 4.943 3.466 6.241 1.00 95.12 96 SER A C 1
ATOM 781 O O . SER A 1 96 ? 4.713 3.374 7.448 1.00 95.12 96 SER A O 1
ATOM 783 N N . LYS A 1 97 ? 4.806 4.628 5.591 1.00 95.31 97 LYS A N 1
ATOM 784 C CA . LYS A 1 97 ? 4.338 5.856 6.245 1.00 95.31 97 LYS A CA 1
ATOM 785 C C . LYS A 1 97 ? 2.913 5.712 6.769 1.00 95.31 97 LYS A C 1
ATOM 787 O O . LYS A 1 97 ? 2.666 6.099 7.908 1.00 95.31 97 LYS A O 1
ATOM 792 N N . VAL A 1 98 ? 1.996 5.122 6.004 1.00 94.69 98 VAL A N 1
ATOM 793 C CA . VAL A 1 98 ? 0.635 4.825 6.481 1.00 94.69 98 VAL A CA 1
ATOM 794 C C . VAL A 1 98 ? 0.698 3.890 7.686 1.00 94.69 98 VAL A C 1
ATOM 796 O O . VAL A 1 98 ? 0.128 4.202 8.724 1.00 94.69 98 VAL A O 1
ATOM 799 N N . PHE A 1 99 ? 1.458 2.801 7.607 1.00 95.31 99 PHE A N 1
ATOM 800 C CA . PHE A 1 99 ? 1.583 1.828 8.694 1.00 95.31 99 PHE A CA 1
ATOM 801 C C . PHE A 1 99 ? 2.096 2.431 10.009 1.00 95.31 99 PHE A C 1
ATOM 803 O O . PHE A 1 99 ? 1.579 2.123 11.083 1.00 95.31 99 PHE A O 1
ATOM 810 N N . MET A 1 100 ? 3.085 3.325 9.928 1.00 96.06 100 MET A N 1
ATOM 811 C CA . MET A 1 100 ? 3.680 3.985 11.095 1.00 96.06 100 MET A CA 1
ATOM 812 C C . MET A 1 100 ? 2.835 5.128 11.668 1.00 96.06 100 MET A C 1
ATOM 814 O O . MET A 1 100 ? 3.034 5.491 12.823 1.00 96.06 100 MET A O 1
ATOM 818 N N . ASN A 1 101 ? 1.924 5.717 10.886 1.00 96.56 101 ASN A N 1
ATOM 819 C CA . ASN A 1 101 ? 1.195 6.930 11.281 1.00 96.56 101 ASN A CA 1
ATOM 820 C C . ASN A 1 101 ? -0.327 6.740 11.367 1.00 96.56 101 ASN A C 1
ATOM 822 O O . ASN A 1 101 ? -1.028 7.658 11.787 1.00 96.56 101 ASN A O 1
ATOM 826 N N . CYS A 1 102 ? -0.861 5.583 10.971 1.00 93.81 102 CYS A N 1
ATOM 827 C CA . CYS A 1 102 ? -2.297 5.336 10.984 1.00 93.81 102 CYS A CA 1
ATOM 828 C C . CYS A 1 102 ? -2.837 5.270 12.423 1.00 93.81 102 CYS A C 1
ATOM 830 O O . CYS A 1 102 ? -2.421 4.388 13.179 1.00 93.81 102 CYS A O 1
ATOM 832 N N . PRO A 1 103 ? -3.796 6.140 12.804 1.00 92.56 103 PRO A N 1
ATOM 833 C CA . PRO A 1 103 ? -4.355 6.169 14.158 1.00 92.56 103 PRO A CA 1
ATOM 834 C C . PRO A 1 103 ? -5.273 4.978 14.465 1.00 92.56 103 PRO A C 1
ATOM 836 O O . PRO A 1 103 ? -5.690 4.813 15.609 1.00 92.56 103 PRO A O 1
ATOM 839 N N . HIS A 1 104 ? -5.565 4.140 13.465 1.00 92.50 104 HIS A N 1
ATOM 840 C CA . HIS A 1 104 ? -6.445 2.977 13.566 1.00 92.50 104 HIS A CA 1
ATOM 841 C C . HIS A 1 104 ? -5.711 1.683 13.237 1.00 92.50 104 HIS A C 1
ATOM 843 O O . HIS A 1 104 ? -4.797 1.658 12.407 1.00 92.50 104 HIS A O 1
ATOM 849 N N . ALA A 1 105 ? -6.120 0.596 13.893 1.00 92.94 105 ALA A N 1
ATOM 850 C CA . ALA A 1 105 ? -5.573 -0.718 13.608 1.00 92.94 105 ALA A CA 1
ATOM 851 C C . ALA A 1 105 ? -5.907 -1.070 12.157 1.00 92.94 105 ALA A C 1
ATOM 853 O O . ALA A 1 105 ? -7.048 -0.912 11.717 1.00 92.94 105 ALA A O 1
ATOM 854 N N . THR A 1 106 ? -4.910 -1.506 11.398 1.00 91.88 106 THR A N 1
ATOM 855 C CA . THR A 1 106 ? -5.046 -1.701 9.953 1.00 91.88 106 THR A CA 1
ATOM 856 C C . THR A 1 106 ? -4.442 -3.027 9.518 1.00 91.88 106 THR A C 1
ATOM 858 O O . THR A 1 106 ? -3.346 -3.394 9.926 1.00 91.88 106 THR A O 1
ATOM 861 N N . SER A 1 107 ? -5.157 -3.757 8.668 1.00 94.81 107 SER A N 1
ATOM 862 C CA . SER A 1 107 ? -4.627 -4.915 7.954 1.00 94.81 107 SER A CA 1
ATOM 863 C C . SER A 1 107 ? -4.288 -4.482 6.533 1.00 94.81 107 SER A C 1
ATOM 865 O O . SER A 1 107 ? -5.185 -4.260 5.718 1.00 94.81 107 SER A O 1
ATOM 867 N N . LEU A 1 108 ? -2.994 -4.281 6.278 1.00 96.06 108 LEU A N 1
ATOM 868 C CA . LEU A 1 108 ? -2.472 -3.796 5.006 1.00 96.06 108 LEU A CA 1
ATOM 869 C C . LEU A 1 108 ? -2.144 -4.975 4.096 1.00 96.06 108 LEU A C 1
ATOM 871 O O . LEU A 1 108 ? -1.432 -5.904 4.479 1.00 96.06 108 LEU A O 1
ATOM 875 N N . VAL A 1 109 ? -2.600 -4.879 2.855 1.00 96.62 109 VAL A N 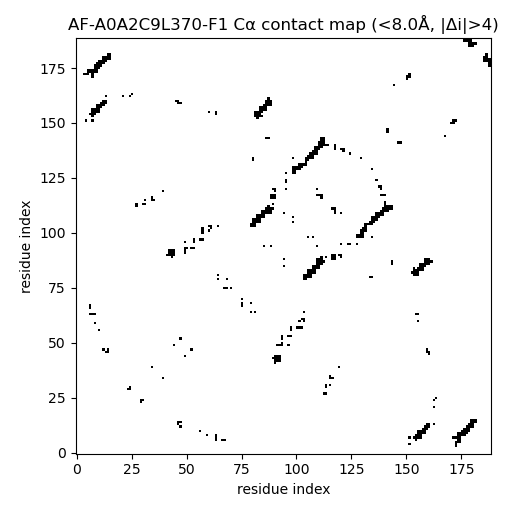1
ATOM 876 C CA . VAL A 1 109 ? -2.175 -5.733 1.754 1.00 96.62 109 VAL A CA 1
ATOM 877 C C . VAL A 1 109 ? -1.417 -4.873 0.756 1.00 96.62 109 VAL A C 1
ATOM 879 O O . VAL A 1 109 ? -1.966 -3.919 0.209 1.00 96.62 109 VAL A O 1
ATOM 882 N N . LEU A 1 110 ? -0.152 -5.213 0.528 1.00 96.44 110 LEU A N 1
ATOM 883 C CA . LEU A 1 110 ? 0.689 -4.592 -0.489 1.00 96.44 110 LEU A CA 1
ATOM 884 C C . LEU A 1 110 ? 0.648 -5.472 -1.729 1.00 96.44 110 LEU A C 1
ATOM 886 O O . LEU A 1 110 ? 1.027 -6.644 -1.662 1.00 96.44 110 LEU A O 1
ATOM 890 N N . LEU A 1 111 ? 0.158 -4.934 -2.840 1.00 94.88 111 LEU A N 1
ATOM 891 C CA . LEU A 1 111 ? 0.005 -5.677 -4.079 1.00 94.88 111 LEU A CA 1
ATOM 892 C C . LEU A 1 111 ? 0.880 -5.070 -5.163 1.00 94.88 111 LEU A C 1
ATOM 894 O O . LEU A 1 111 ? 0.763 -3.889 -5.481 1.00 94.88 111 LEU A O 1
ATOM 898 N N . ASP A 1 112 ? 1.701 -5.908 -5.785 1.00 92.44 112 ASP A N 1
ATOM 899 C CA . ASP A 1 112 ? 2.430 -5.544 -6.993 1.00 92.44 112 ASP A CA 1
ATOM 900 C C . ASP A 1 112 ? 2.519 -6.741 -7.937 1.00 92.44 112 ASP A C 1
ATOM 902 O O . ASP A 1 112 ? 2.527 -7.898 -7.509 1.00 92.44 112 ASP A O 1
ATOM 906 N N . PHE A 1 113 ? 2.603 -6.465 -9.233 1.00 90.19 113 PHE A N 1
ATOM 907 C CA . PHE A 1 113 ? 2.835 -7.508 -10.221 1.00 90.19 113 PHE A CA 1
ATOM 908 C C . PHE A 1 113 ? 4.317 -7.931 -10.246 1.00 90.19 113 PHE A C 1
ATOM 910 O O . PHE A 1 113 ? 4.634 -9.018 -10.727 1.00 90.19 113 PHE A O 1
ATOM 917 N N . ILE A 1 114 ? 5.224 -7.106 -9.705 1.00 90.75 114 ILE A N 1
ATOM 918 C CA . ILE A 1 114 ? 6.668 -7.348 -9.667 1.00 90.75 114 ILE A CA 1
ATOM 919 C C . ILE A 1 114 ? 7.124 -7.849 -8.278 1.00 90.75 114 ILE A C 1
ATOM 921 O O . ILE A 1 114 ? 7.105 -7.085 -7.309 1.00 90.75 114 ILE A O 1
ATOM 925 N N . PRO A 1 115 ? 7.598 -9.106 -8.152 1.00 91.81 115 PRO A N 1
ATOM 926 C CA . PRO A 1 115 ? 8.059 -9.676 -6.877 1.00 91.81 115 PRO A CA 1
ATOM 927 C C . PRO A 1 115 ? 9.185 -8.896 -6.184 1.00 91.81 115 PRO A C 1
ATOM 929 O O . PRO A 1 115 ? 9.250 -8.834 -4.955 1.00 91.81 115 PRO A O 1
ATOM 932 N N . GLU A 1 116 ? 10.081 -8.293 -6.959 1.00 89.88 116 GLU A N 1
ATOM 933 C CA . GLU A 1 116 ? 11.212 -7.513 -6.461 1.00 89.88 116 GLU A CA 1
ATOM 934 C C . GLU A 1 116 ? 10.741 -6.248 -5.724 1.00 89.88 116 GLU A C 1
ATOM 936 O O . GLU A 1 116 ? 11.300 -5.900 -4.682 1.00 89.88 116 GLU A O 1
ATOM 941 N N . ALA A 1 117 ? 9.667 -5.608 -6.202 1.00 91.00 117 ALA A N 1
ATOM 942 C CA . ALA A 1 117 ? 9.049 -4.469 -5.525 1.00 91.00 117 ALA A CA 1
ATOM 943 C C . ALA A 1 117 ? 8.451 -4.881 -4.170 1.00 91.00 117 ALA A C 1
ATOM 945 O O . ALA A 1 117 ? 8.647 -4.199 -3.165 1.00 91.00 117 ALA A O 1
ATOM 946 N N . LEU A 1 118 ? 7.799 -6.044 -4.099 1.00 93.19 118 LEU A N 1
ATOM 947 C CA . LEU A 1 118 ? 7.267 -6.556 -2.833 1.00 93.19 118 LEU A CA 1
ATOM 948 C C . LEU A 1 118 ? 8.358 -6.983 -1.861 1.00 93.19 118 LEU A C 1
ATOM 950 O O . LEU A 1 118 ? 8.206 -6.788 -0.660 1.00 93.19 118 LEU A O 1
ATOM 954 N N . THR A 1 119 ? 9.469 -7.525 -2.356 1.00 93.06 119 THR A N 1
ATOM 955 C CA . THR A 1 119 ? 10.620 -7.854 -1.508 1.00 93.06 119 THR A CA 1
ATOM 956 C C . THR A 1 119 ? 11.172 -6.592 -0.848 1.00 93.06 119 THR A C 1
ATOM 958 O O . THR A 1 119 ? 11.402 -6.582 0.361 1.00 93.06 119 THR A O 1
ATOM 961 N N . TYR A 1 120 ? 11.310 -5.504 -1.614 1.00 92.69 120 TYR A N 1
ATOM 962 C CA . TYR A 1 120 ? 11.658 -4.194 -1.069 1.00 92.69 120 TYR A CA 1
ATOM 963 C C . TYR A 1 120 ? 10.669 -3.749 0.018 1.00 92.69 120 TYR A C 1
ATOM 965 O O . TYR A 1 120 ? 11.085 -3.415 1.127 1.00 92.69 120 TYR A O 1
ATOM 973 N N . GLN A 1 121 ? 9.366 -3.791 -0.275 1.00 94.12 121 GLN A N 1
ATOM 974 C CA . GLN A 1 121 ? 8.333 -3.358 0.666 1.00 94.12 121 GLN A CA 1
ATOM 975 C C . GLN A 1 121 ? 8.341 -4.178 1.953 1.00 94.12 121 GLN A C 1
ATOM 977 O O . GLN A 1 121 ? 8.365 -3.614 3.040 1.00 94.12 121 GLN A O 1
ATOM 982 N N . LEU A 1 122 ? 8.361 -5.506 1.857 1.00 94.31 122 LEU A N 1
ATOM 983 C CA . LEU A 1 122 ? 8.339 -6.375 3.029 1.00 94.31 122 LEU A CA 1
ATOM 984 C C . LEU A 1 122 ? 9.580 -6.173 3.901 1.00 94.31 122 LEU A C 1
ATOM 986 O O . LEU A 1 122 ? 9.436 -6.056 5.115 1.00 94.31 122 LEU A O 1
ATOM 990 N N . ASN A 1 123 ? 10.765 -6.027 3.301 1.00 93.31 123 ASN A N 1
ATOM 991 C CA . ASN A 1 123 ? 11.974 -5.670 4.046 1.00 93.31 123 ASN A CA 1
ATOM 992 C C . ASN A 1 123 ? 11.822 -4.314 4.741 1.00 93.31 123 ASN A C 1
ATOM 994 O O . ASN A 1 123 ? 12.148 -4.190 5.920 1.00 93.31 123 ASN A O 1
ATOM 998 N N . LYS A 1 124 ? 11.257 -3.314 4.052 1.00 92.88 124 LYS A N 1
ATOM 999 C CA . LYS A 1 124 ? 11.016 -1.999 4.649 1.00 92.88 124 LYS A CA 1
ATOM 1000 C C . LYS A 1 124 ? 10.045 -2.069 5.825 1.00 92.88 124 LYS A C 1
ATOM 1002 O O . LYS A 1 124 ? 10.248 -1.400 6.836 1.00 92.88 124 LYS A O 1
ATOM 1007 N N . MET A 1 125 ? 9.018 -2.907 5.727 1.00 94.00 125 MET A N 1
ATOM 1008 C CA . MET A 1 125 ? 8.024 -3.093 6.783 1.00 94.00 125 MET A CA 1
ATOM 1009 C C . MET A 1 125 ? 8.599 -3.776 8.029 1.00 94.00 125 MET A C 1
ATOM 1011 O O . MET A 1 125 ? 8.128 -3.484 9.124 1.00 94.00 125 MET A O 1
ATOM 1015 N N . LEU A 1 126 ? 9.647 -4.603 7.903 1.00 92.56 126 LEU A N 1
ATOM 1016 C CA . LEU A 1 126 ? 10.359 -5.181 9.057 1.00 92.56 126 LEU A CA 1
ATOM 1017 C C . LEU A 1 126 ? 11.075 -4.120 9.909 1.00 92.56 126 LEU A C 1
ATOM 1019 O O . LEU A 1 126 ? 11.245 -4.307 11.112 1.00 92.56 126 LEU A O 1
ATOM 1023 N N . GLU A 1 127 ? 11.488 -3.006 9.301 1.00 92.81 127 GLU A N 1
ATOM 1024 C CA . GLU A 1 127 ? 12.113 -1.874 9.999 1.00 92.81 127 GLU A CA 1
ATOM 1025 C C . GLU A 1 127 ? 11.079 -0.949 10.660 1.00 92.81 127 GLU A C 1
ATOM 1027 O O . GLU A 1 127 ? 11.413 -0.148 11.537 1.00 92.81 127 GLU A O 1
ATOM 1032 N N . CYS A 1 128 ? 9.819 -1.036 10.232 1.00 92.88 128 CYS A N 1
ATOM 1033 C CA . CYS A 1 128 ? 8.754 -0.144 10.663 1.00 92.88 128 CYS A CA 1
ATOM 1034 C C . CYS A 1 128 ? 8.047 -0.691 11.903 1.00 92.88 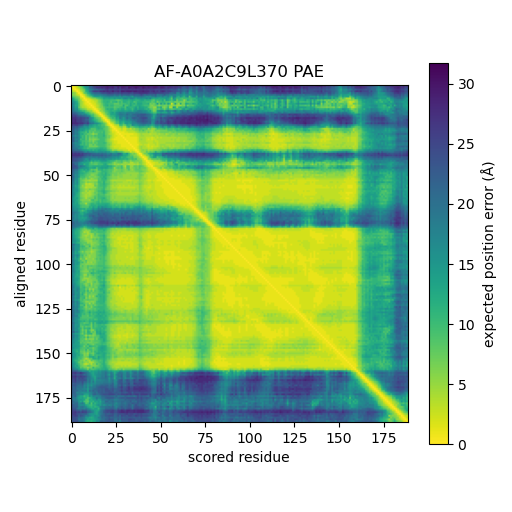128 CYS A C 1
ATOM 1036 O O . CYS A 1 128 ? 7.765 -1.882 12.022 1.00 92.88 128 CYS A O 1
ATOM 1038 N N . LYS A 1 129 ? 7.689 0.205 12.825 1.00 92.69 129 LYS A N 1
ATOM 1039 C CA . LYS A 1 129 ? 6.815 -0.128 13.954 1.00 92.69 129 LYS A CA 1
ATOM 1040 C C . LYS A 1 129 ? 5.440 0.469 13.688 1.00 92.69 129 LYS A C 1
ATOM 1042 O O . LYS A 1 129 ? 5.369 1.686 13.510 1.00 92.69 129 LYS A O 1
ATOM 1047 N N . PRO A 1 130 ? 4.367 -0.337 13.653 1.00 92.81 130 PRO A N 1
ATOM 1048 C CA . PRO A 1 130 ? 3.043 0.229 13.494 1.00 92.81 130 PRO A CA 1
ATOM 1049 C C . PRO A 1 130 ? 2.693 1.086 14.707 1.00 92.81 130 PRO A C 1
ATOM 1051 O O . PRO A 1 130 ? 3.112 0.783 15.829 1.00 92.81 130 PRO A O 1
ATOM 1054 N N . LEU A 1 131 ? 1.882 2.122 14.489 1.00 90.69 131 LEU A N 1
ATOM 1055 C CA . LEU A 1 131 ? 1.399 2.958 15.589 1.00 90.69 131 LEU A CA 1
ATOM 1056 C C . LEU A 1 131 ? 0.551 2.146 16.580 1.00 90.69 131 LEU A C 1
ATOM 1058 O O . LEU A 1 131 ? 0.659 2.325 17.793 1.00 90.69 131 LEU A O 1
ATOM 1062 N N . LEU A 1 132 ? -0.256 1.214 16.063 1.00 91.94 132 LEU A N 1
ATOM 1063 C CA . LEU A 1 132 ? -1.068 0.287 16.847 1.00 91.94 132 LEU A CA 1
ATOM 1064 C C . LEU A 1 132 ? -0.598 -1.156 16.658 1.00 91.94 132 LEU A C 1
ATOM 1066 O O . LEU A 1 132 ? -0.372 -1.612 15.542 1.00 91.94 132 LEU A O 1
ATOM 1070 N N . LYS A 1 133 ? -0.480 -1.892 17.769 1.00 89.94 133 LYS A N 1
ATOM 1071 C CA . LYS A 1 133 ? 0.086 -3.256 17.801 1.00 89.94 133 LYS A CA 1
ATOM 1072 C C . LYS A 1 133 ? -0.709 -4.282 16.995 1.00 89.94 133 LYS A C 1
ATOM 1074 O O . LYS A 1 133 ? -0.132 -5.272 16.562 1.00 89.94 133 LYS A O 1
ATOM 1079 N N . ASP A 1 134 ? -1.999 -4.034 16.805 1.00 91.69 134 ASP A N 1
ATOM 1080 C CA . ASP A 1 134 ? -2.895 -4.936 16.080 1.00 91.69 134 ASP A CA 1
ATOM 1081 C C . ASP A 1 134 ? -2.817 -4.740 14.556 1.00 91.69 134 ASP A C 1
ATOM 1083 O O . ASP A 1 134 ? -3.452 -5.478 13.801 1.00 91.69 134 ASP A O 1
ATOM 1087 N N . SER A 1 135 ? -2.047 -3.752 14.082 1.00 94.19 135 SER A N 1
ATOM 1088 C CA . SER A 1 135 ? -1.839 -3.550 12.653 1.00 94.19 135 SER A CA 1
ATOM 1089 C C . SER A 1 135 ? -0.932 -4.630 12.064 1.00 94.19 135 SER A C 1
ATOM 1091 O O . SER A 1 135 ? 0.096 -4.996 12.630 1.00 94.19 135 SER A O 1
ATOM 1093 N N . THR A 1 136 ? -1.298 -5.116 10.882 1.00 95.94 136 THR A N 1
ATOM 1094 C CA . THR A 1 136 ? -0.598 -6.185 10.159 1.00 95.94 136 THR A CA 1
ATOM 1095 C C . THR A 1 136 ? -0.305 -5.758 8.728 1.00 95.94 136 THR A C 1
ATOM 1097 O O . THR A 1 136 ? -0.977 -4.887 8.182 1.00 95.94 136 THR A O 1
ATOM 1100 N N . CYS A 1 137 ? 0.702 -6.374 8.113 1.00 96.69 137 CYS A N 1
ATOM 1101 C CA . CYS A 1 137 ? 1.039 -6.157 6.713 1.00 96.69 137 CYS A CA 1
ATOM 1102 C C . CYS A 1 137 ? 1.388 -7.484 6.043 1.00 96.69 137 CYS A C 1
ATOM 1104 O O . CYS A 1 137 ? 2.168 -8.266 6.587 1.00 96.69 137 CYS A O 1
ATOM 1106 N N . VAL A 1 138 ? 0.855 -7.707 4.844 1.00 96.75 138 VAL A N 1
ATOM 1107 C CA . VAL A 1 138 ? 1.212 -8.832 3.974 1.00 96.75 138 VAL A CA 1
ATOM 1108 C C . VAL A 1 138 ? 1.468 -8.348 2.549 1.00 96.75 138 VAL A C 1
ATOM 1110 O O . VAL A 1 138 ? 0.882 -7.364 2.104 1.00 96.75 138 VAL A O 1
ATOM 1113 N N . GLY A 1 139 ? 2.349 -9.043 1.831 1.00 96.38 139 GLY A N 1
ATOM 1114 C CA . GLY A 1 139 ? 2.637 -8.787 0.420 1.00 96.38 139 GLY A CA 1
ATOM 1115 C C . GLY A 1 139 ? 1.979 -9.839 -0.467 1.00 96.38 139 GLY A C 1
ATOM 1116 O O . GLY A 1 139 ? 1.959 -11.018 -0.112 1.00 96.38 139 GLY A O 1
ATOM 1117 N N . LEU A 1 140 ? 1.462 -9.426 -1.622 1.00 96.19 140 LEU A N 1
ATOM 1118 C CA . LEU A 1 140 ? 0.809 -10.308 -2.582 1.00 96.19 140 LEU A CA 1
ATOM 1119 C C . LEU A 1 140 ? 1.247 -9.994 -4.013 1.00 96.19 140 LEU A C 1
ATOM 1121 O O . LEU A 1 140 ? 0.954 -8.922 -4.538 1.00 96.19 140 LEU A O 1
ATOM 1125 N N . VAL A 1 141 ? 1.885 -10.969 -4.666 1.00 94.69 141 VAL A N 1
ATOM 1126 C CA . VAL A 1 141 ? 2.197 -10.881 -6.098 1.00 94.69 141 VAL A CA 1
ATOM 1127 C C . VAL A 1 141 ? 0.924 -11.159 -6.895 1.00 94.69 141 VAL A C 1
ATOM 1129 O O . VAL A 1 141 ? 0.434 -12.290 -6.891 1.00 94.69 141 VAL A O 1
ATOM 1132 N N . ALA A 1 142 ? 0.390 -10.154 -7.584 1.00 90.06 142 ALA A N 1
ATOM 1133 C CA . ALA A 1 142 ? -0.784 -10.316 -8.439 1.00 90.06 142 ALA A CA 1
ATOM 1134 C C . ALA A 1 142 ? -0.867 -9.234 -9.526 1.00 90.06 142 ALA A C 1
ATOM 1136 O O . ALA A 1 142 ? -0.401 -8.112 -9.351 1.00 90.06 142 ALA A O 1
ATOM 1137 N N . ASP A 1 143 ? -1.511 -9.573 -10.644 1.00 84.56 143 ASP A N 1
ATOM 1138 C CA . ASP A 1 143 ? -1.910 -8.601 -11.665 1.00 84.56 143 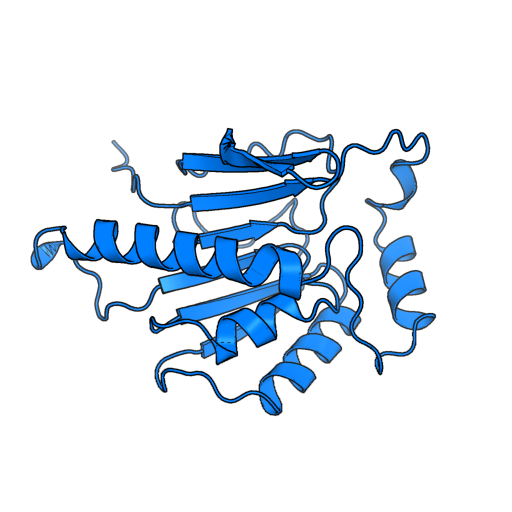ASP A CA 1
ATOM 1139 C C . ASP A 1 143 ? -3.201 -7.900 -11.213 1.00 84.56 143 ASP A C 1
ATOM 1141 O O . ASP A 1 143 ? -4.201 -8.553 -10.902 1.00 84.56 143 ASP A O 1
ATOM 1145 N N . VAL A 1 144 ? -3.202 -6.565 -11.209 1.00 84.81 144 VAL A N 1
ATOM 1146 C CA . VAL A 1 144 ? -4.366 -5.739 -10.841 1.00 84.81 144 VAL A CA 1
ATOM 1147 C C . VAL A 1 144 ? -5.583 -5.973 -11.740 1.00 84.81 144 VAL A C 1
ATOM 1149 O O . VAL A 1 144 ? -6.711 -5.705 -11.332 1.00 84.81 144 VAL A O 1
ATOM 1152 N N . GLN A 1 145 ? -5.388 -6.513 -12.947 1.00 80.88 145 GLN A N 1
ATOM 1153 C CA . GLN A 1 145 ? -6.477 -6.909 -13.845 1.00 80.88 145 GLN A CA 1
ATOM 1154 C C . GLN A 1 145 ? -7.165 -8.214 -13.413 1.00 80.88 145 GLN A C 1
ATOM 1156 O O . GLN A 1 145 ? -8.242 -8.537 -13.914 1.00 80.88 145 GLN A O 1
ATOM 1161 N N . LYS A 1 146 ? -6.555 -8.983 -12.501 1.00 82.69 146 LYS A N 1
ATOM 1162 C CA . LYS A 1 146 ? -7.033 -10.289 -12.022 1.00 82.69 146 LYS A CA 1
ATOM 1163 C C . LYS A 1 146 ? -6.825 -10.422 -10.512 1.00 82.69 146 LYS A C 1
ATOM 1165 O O . LYS A 1 146 ? -6.101 -11.298 -10.041 1.00 82.69 146 LYS A O 1
ATOM 1170 N N . LEU A 1 147 ? -7.472 -9.541 -9.752 1.00 84.31 147 LEU A N 1
ATOM 1171 C CA . LEU A 1 147 ? -7.369 -9.532 -8.295 1.00 84.31 147 LEU A CA 1
ATOM 1172 C C . LEU A 1 147 ? -7.965 -10.808 -7.669 1.00 84.31 147 LEU A C 1
ATOM 1174 O O . LEU A 1 147 ? -9.115 -11.142 -7.960 1.00 84.31 147 LEU A O 1
ATOM 1178 N N . PRO A 1 148 ? -7.250 -11.485 -6.754 1.00 85.56 148 PRO A N 1
ATOM 1179 C CA . PRO A 1 148 ? -7.735 -12.685 -6.072 1.00 85.56 148 PRO A CA 1
ATOM 1180 C C . PRO A 1 148 ? -8.578 -12.341 -4.831 1.00 85.56 148 PRO A C 1
ATOM 1182 O O . PRO A 1 148 ? -8.487 -13.008 -3.802 1.00 85.56 148 PRO A O 1
ATOM 1185 N N . PHE A 1 149 ? -9.381 -11.279 -4.903 1.00 86.81 149 PHE A N 1
ATOM 1186 C CA . PHE A 1 149 ? -10.195 -10.799 -3.788 1.00 86.81 149 PHE A CA 1
ATOM 1187 C C . PHE A 1 149 ? -11.675 -10.834 -4.143 1.00 86.81 149 PHE A C 1
ATOM 1189 O O . PHE A 1 149 ? -12.068 -10.550 -5.274 1.00 86.81 149 PHE A O 1
ATOM 1196 N N . ALA A 1 150 ? -12.507 -11.146 -3.152 1.00 85.44 150 ALA A N 1
ATOM 1197 C CA . ALA A 1 150 ? -13.945 -10.986 -3.287 1.00 85.44 150 ALA A CA 1
ATOM 1198 C C . ALA A 1 150 ? -14.324 -9.494 -3.299 1.00 85.44 150 ALA A C 1
ATOM 1200 O O . ALA A 1 150 ? -13.575 -8.631 -2.825 1.00 85.44 150 ALA A O 1
ATOM 1201 N N . SER A 1 151 ? -15.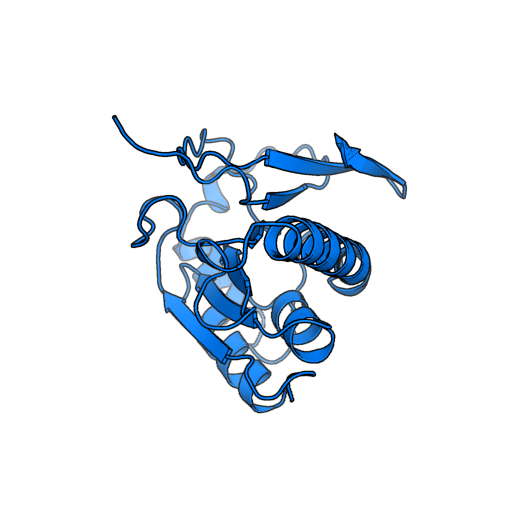518 -9.179 -3.799 1.00 79.56 151 SER A N 1
ATOM 1202 C CA . SER A 1 151 ? -16.099 -7.845 -3.630 1.00 79.56 151 SER A CA 1
ATOM 1203 C C . SER A 1 151 ? -16.194 -7.471 -2.146 1.00 79.56 151 SER A C 1
ATOM 1205 O O . SER A 1 151 ? -16.380 -8.336 -1.292 1.00 79.56 151 SER A O 1
ATOM 1207 N N . ASP A 1 152 ? -16.077 -6.174 -1.857 1.00 80.31 152 ASP A N 1
ATOM 1208 C CA . ASP A 1 152 ? -16.205 -5.592 -0.514 1.00 80.31 152 ASP A CA 1
ATOM 1209 C C . ASP A 1 152 ? -15.194 -6.136 0.524 1.00 80.31 152 ASP A C 1
ATOM 1211 O O . ASP A 1 152 ? -15.452 -6.105 1.726 1.00 80.31 152 ASP A O 1
ATOM 1215 N N . THR A 1 153 ? -14.026 -6.609 0.067 1.00 85.50 153 THR A N 1
ATOM 1216 C CA . THR A 1 153 ? -12.944 -7.111 0.942 1.00 85.50 153 THR A CA 1
ATOM 1217 C C . THR A 1 153 ? -12.203 -5.993 1.683 1.00 85.50 153 THR A C 1
ATOM 1219 O O . THR A 1 153 ? -11.729 -6.219 2.793 1.00 85.50 153 THR A O 1
ATOM 1222 N N . PHE A 1 154 ? -12.093 -4.802 1.082 1.00 88.00 154 PHE A N 1
ATOM 1223 C CA . PHE A 1 154 ? -11.274 -3.703 1.601 1.00 88.00 154 PHE A CA 1
ATOM 1224 C C . PHE A 1 154 ? -12.109 -2.475 1.962 1.00 88.00 154 PHE A C 1
ATOM 1226 O O . PHE A 1 154 ? -13.018 -2.087 1.227 1.00 88.00 154 PHE A O 1
ATOM 1233 N N . ASN A 1 155 ? -11.766 -1.831 3.078 1.00 88.00 155 ASN A N 1
ATOM 1234 C CA . ASN A 1 155 ? -12.322 -0.542 3.478 1.00 88.00 155 ASN A CA 1
ATOM 1235 C C . ASN A 1 155 ? -11.660 0.604 2.706 1.00 88.00 155 ASN A C 1
ATOM 1237 O O . ASN A 1 155 ? -12.347 1.532 2.280 1.00 88.00 155 ASN A O 1
ATOM 1241 N N . ILE A 1 156 ? -10.341 0.526 2.520 1.00 88.19 156 ILE A N 1
ATOM 1242 C CA . ILE A 1 156 ? -9.548 1.511 1.783 1.00 88.19 156 ILE A CA 1
ATOM 1243 C C . ILE A 1 156 ? -8.773 0.810 0.670 1.00 88.19 156 ILE A C 1
ATOM 1245 O O . ILE A 1 156 ? -8.117 -0.203 0.902 1.00 88.19 156 ILE A O 1
ATOM 1249 N N . ILE A 1 157 ? -8.824 1.382 -0.532 1.00 90.69 157 ILE A N 1
ATOM 1250 C CA . ILE A 1 157 ? -7.971 0.998 -1.657 1.00 90.69 157 ILE A CA 1
ATOM 1251 C C . ILE A 1 157 ? -7.229 2.245 -2.133 1.00 90.69 157 ILE A C 1
ATOM 1253 O O . ILE A 1 157 ? -7.863 3.234 -2.512 1.00 90.69 157 ILE A O 1
ATOM 1257 N N . VAL A 1 158 ? -5.901 2.187 -2.133 1.00 88.44 158 VAL A N 1
ATOM 1258 C CA . VAL A 1 158 ? -5.022 3.241 -2.639 1.00 88.44 158 VAL A CA 1
ATOM 1259 C C . VAL A 1 158 ? -4.385 2.786 -3.935 1.00 88.44 158 VAL A C 1
ATOM 1261 O O . VAL A 1 158 ? -3.843 1.692 -4.023 1.00 88.44 158 VAL A O 1
ATOM 1264 N N . ASP A 1 159 ? -4.465 3.646 -4.942 1.00 86.69 159 ASP A N 1
ATOM 1265 C CA . ASP A 1 159 ? -3.798 3.478 -6.222 1.00 86.69 159 ASP A CA 1
ATOM 1266 C C . ASP A 1 159 ? -3.037 4.766 -6.540 1.00 86.69 159 ASP A C 1
ATOM 1268 O O . ASP A 1 159 ? -3.616 5.813 -6.858 1.00 86.69 159 ASP A O 1
ATOM 1272 N N . LYS A 1 160 ? -1.717 4.692 -6.379 1.00 74.88 160 LYS A N 1
ATOM 1273 C CA . LYS A 1 160 ? -0.802 5.807 -6.632 1.00 74.88 160 LYS A CA 1
ATOM 1274 C C . LYS A 1 160 ? -0.204 5.753 -8.039 1.00 74.88 160 LYS A C 1
ATOM 1276 O O . LYS A 1 160 ? 0.384 6.734 -8.497 1.00 74.88 160 LYS A O 1
ATOM 1281 N N . VAL A 1 161 ? -0.306 4.609 -8.714 1.00 61.22 161 VAL A N 1
ATOM 1282 C CA . VAL A 1 161 ? 0.465 4.339 -9.925 1.00 61.22 161 VAL A CA 1
ATOM 1283 C C . VAL A 1 161 ? -0.351 3.500 -10.894 1.00 61.22 161 VAL A C 1
ATOM 1285 O O . VAL A 1 161 ? -0.047 2.340 -11.157 1.00 61.22 161 VAL A O 1
ATOM 1288 N N . SER A 1 162 ? -1.381 4.096 -11.488 1.00 50.81 162 SER A N 1
ATOM 1289 C CA . SER A 1 162 ? -2.012 3.458 -12.632 1.00 50.81 162 SER A CA 1
ATOM 1290 C C . SER A 1 162 ? -2.650 4.480 -13.589 1.00 50.81 162 SER A C 1
ATOM 1292 O O . SER A 1 162 ? -3.803 4.911 -13.469 1.00 50.81 162 SER A O 1
ATOM 1294 N N . ASP A 1 163 ? -1.878 4.867 -14.613 1.00 45.12 163 ASP A N 1
ATOM 1295 C CA . ASP A 1 163 ? -2.458 5.330 -15.878 1.00 45.12 163 ASP A CA 1
ATOM 1296 C C . ASP A 1 163 ? -2.958 4.109 -16.657 1.00 45.12 163 ASP A C 1
ATOM 1298 O O . ASP A 1 163 ? -2.485 3.770 -17.739 1.00 45.12 163 ASP A O 1
ATOM 1302 N N . VAL A 1 164 ? -3.891 3.364 -16.060 1.00 44.44 164 VAL A N 1
ATOM 1303 C CA . VAL A 1 164 ? -4.674 2.413 -16.836 1.00 44.44 164 VAL A CA 1
ATOM 1304 C C . VAL A 1 164 ? -5.861 3.191 -17.379 1.00 44.44 164 VAL A C 1
ATOM 1306 O O . VAL A 1 164 ? -6.843 3.463 -16.684 1.00 44.44 164 VAL A O 1
ATOM 1309 N N . ARG A 1 165 ? -5.745 3.589 -18.646 1.00 40.44 165 ARG A N 1
ATOM 1310 C CA . ARG A 1 165 ? -6.877 4.008 -19.483 1.00 40.44 165 ARG A CA 1
ATOM 1311 C C . ARG A 1 165 ? -7.824 2.861 -19.835 1.00 40.44 165 ARG A C 1
ATOM 1313 O O . ARG A 1 165 ? -8.855 3.115 -20.446 1.00 40.44 165 ARG A O 1
ATOM 1320 N N . SER A 1 166 ? -7.543 1.617 -19.452 1.00 35.59 166 SER A N 1
ATOM 1321 C CA . SER A 1 166 ? -8.577 0.591 -19.519 1.00 35.59 166 SER A CA 1
ATOM 1322 C C . SER A 1 166 ? -9.480 0.751 -18.311 1.00 35.59 166 SER A C 1
ATOM 1324 O O . SER A 1 166 ? -9.012 0.664 -17.179 1.00 35.59 166 SER A O 1
ATOM 1326 N N . GLU A 1 167 ? -10.761 0.974 -18.571 1.00 34.19 167 GLU A N 1
ATOM 1327 C CA . GLU A 1 167 ? -11.863 0.812 -17.636 1.00 34.19 167 GLU A CA 1
ATOM 1328 C C . GLU A 1 167 ? -11.654 -0.415 -16.728 1.00 34.19 167 GLU A C 1
ATOM 1330 O O . GLU A 1 167 ? -12.129 -1.514 -17.013 1.00 34.19 167 GLU A O 1
ATOM 1335 N N . LEU A 1 168 ? -10.970 -0.248 -15.596 1.00 34.19 168 LEU A N 1
ATOM 1336 C CA . LEU A 1 168 ? -11.068 -1.174 -14.480 1.00 34.19 168 LEU A CA 1
ATOM 1337 C C . LEU A 1 168 ? -12.465 -0.957 -13.903 1.00 34.19 168 LEU A C 1
ATOM 1339 O O . LEU A 1 168 ? -12.648 -0.303 -12.877 1.00 34.19 168 LEU A O 1
ATOM 1343 N N . LYS A 1 169 ? -13.461 -1.533 -14.590 1.00 28.52 169 LYS A N 1
ATOM 1344 C CA . LYS A 1 169 ? -14.769 -1.915 -14.055 1.00 28.52 169 LYS A CA 1
ATOM 1345 C C . LYS A 1 169 ? -14.555 -3.037 -13.040 1.00 28.52 169 LYS A C 1
ATOM 1347 O O . LYS A 1 169 ? -15.106 -4.125 -13.149 1.00 28.52 169 LYS A O 1
ATOM 1352 N N . ILE A 1 170 ? -13.730 -2.776 -12.033 1.00 32.59 170 ILE A N 1
ATOM 1353 C CA . ILE A 1 170 ? -13.843 -3.488 -10.777 1.00 32.59 170 ILE A CA 1
ATOM 1354 C C . ILE A 1 170 ? -15.140 -2.953 -10.177 1.00 32.59 170 ILE A C 1
ATOM 1356 O O . ILE A 1 170 ? -15.198 -1.831 -9.676 1.00 32.59 170 ILE A O 1
ATOM 1360 N N . ILE A 1 171 ? -16.211 -3.734 -10.324 1.00 27.27 171 ILE A N 1
ATOM 1361 C CA . ILE A 1 171 ? -17.469 -3.518 -9.616 1.00 27.27 171 ILE A CA 1
ATOM 1362 C C . ILE A 1 171 ? -17.174 -3.799 -8.139 1.00 27.27 171 ILE A C 1
ATOM 1364 O O . ILE A 1 171 ? -17.360 -4.907 -7.643 1.00 27.27 171 ILE A O 1
ATOM 1368 N N . ILE A 1 172 ? -16.655 -2.799 -7.437 1.00 33.69 172 ILE A N 1
ATOM 1369 C CA . ILE A 1 172 ? -16.772 -2.712 -5.987 1.00 33.69 172 ILE A CA 1
ATOM 1370 C C . ILE A 1 172 ? -17.560 -1.434 -5.749 1.00 33.69 172 ILE A C 1
ATOM 1372 O O . ILE A 1 172 ? -17.226 -0.373 -6.277 1.00 33.69 172 ILE A O 1
ATOM 1376 N N . SER A 1 173 ? -18.670 -1.566 -5.033 1.00 28.86 173 SER A N 1
ATOM 1377 C CA . SER A 1 173 ? -19.617 -0.492 -4.746 1.00 28.86 173 SER A CA 1
ATOM 1378 C C . SER A 1 173 ? -19.011 0.491 -3.729 1.00 28.86 173 SER A C 1
ATOM 1380 O O . SER A 1 173 ? -19.491 0.608 -2.605 1.00 28.86 173 SER A O 1
ATOM 1382 N N . CYS A 1 174 ? -17.938 1.179 -4.112 1.00 32.75 174 CYS A N 1
ATOM 1383 C CA . CYS A 1 174 ? -17.215 2.153 -3.301 1.00 32.75 174 CYS A CA 1
ATOM 1384 C C . CYS A 1 174 ? -17.576 3.571 -3.746 1.00 32.75 174 CYS A C 1
ATOM 1386 O O . CYS A 1 174 ? -17.726 3.831 -4.942 1.00 32.75 174 CYS A O 1
ATOM 1388 N N . THR A 1 175 ? -17.629 4.517 -2.811 1.00 33.06 175 THR A N 1
ATOM 1389 C CA . THR A 1 175 ? -17.487 5.929 -3.177 1.00 33.06 175 THR A CA 1
ATOM 1390 C C . THR A 1 175 ? -16.066 6.096 -3.719 1.00 33.06 175 THR A C 1
ATOM 1392 O O . THR A 1 175 ? -15.093 5.879 -2.996 1.00 33.06 175 THR A O 1
ATOM 1395 N N . VAL A 1 176 ? -15.929 6.405 -5.007 1.00 36.38 176 VAL A N 1
ATOM 1396 C CA . VAL A 1 176 ? -14.633 6.744 -5.601 1.00 36.38 176 VAL A CA 1
ATOM 1397 C C . VAL A 1 176 ? -14.374 8.207 -5.281 1.00 36.38 176 VAL A C 1
ATOM 1399 O O . VAL A 1 176 ? -15.162 9.054 -5.685 1.00 36.38 176 VAL A O 1
ATOM 1402 N N . VAL A 1 177 ? -13.297 8.495 -4.557 1.00 35.28 177 VAL A N 1
ATOM 1403 C CA . VAL A 1 177 ? -12.789 9.860 -4.413 1.00 35.28 177 VAL A CA 1
ATOM 1404 C C . VAL A 1 177 ? -11.606 9.972 -5.357 1.00 35.28 177 VAL A C 1
ATOM 1406 O O . VAL A 1 177 ? -10.558 9.356 -5.148 1.00 35.28 177 VAL A O 1
ATOM 1409 N N . THR A 1 178 ? -11.793 10.715 -6.444 1.00 37.06 178 THR A N 1
ATOM 1410 C CA . THR A 1 178 ? -10.705 10.970 -7.390 1.00 37.06 178 THR A CA 1
ATOM 1411 C C . THR A 1 178 ? -10.057 12.287 -7.002 1.00 37.06 178 THR A C 1
ATOM 1413 O O . THR A 1 178 ? -10.675 13.341 -7.118 1.00 37.06 178 THR A O 1
ATOM 1416 N N . MET A 1 179 ? -8.802 12.244 -6.557 1.00 35.59 179 MET A N 1
ATOM 1417 C CA . MET A 1 179 ? -8.015 13.459 -6.371 1.00 35.59 179 MET A CA 1
ATOM 1418 C C . MET A 1 179 ? -7.199 13.723 -7.627 1.00 35.59 179 MET A C 1
ATOM 1420 O O . MET A 1 179 ? -6.212 13.038 -7.909 1.00 35.59 179 MET A O 1
ATOM 1424 N N . ILE A 1 180 ? -7.602 14.747 -8.377 1.00 36.03 180 ILE A N 1
ATOM 1425 C CA . ILE A 1 180 ? -6.805 15.270 -9.485 1.00 36.03 180 ILE A CA 1
ATOM 1426 C C . ILE A 1 180 ? -6.017 16.463 -8.952 1.00 36.03 180 ILE A C 1
ATOM 1428 O O . ILE A 1 180 ? -6.578 17.520 -8.665 1.00 36.03 180 ILE A O 1
ATOM 1432 N N . LEU A 1 181 ? -4.704 16.292 -8.814 1.00 33.38 181 LEU A N 1
ATOM 1433 C CA . LEU A 1 181 ? -3.802 17.364 -8.404 1.00 33.38 181 LEU A CA 1
ATOM 1434 C C . LEU A 1 181 ? -3.389 18.162 -9.645 1.00 33.38 181 LEU A C 1
ATOM 1436 O O . LEU A 1 181 ? -2.541 17.725 -10.424 1.00 33.38 181 LEU A O 1
ATOM 1440 N N . HIS A 1 182 ? -3.995 19.335 -9.835 1.00 29.81 182 HIS A N 1
ATOM 1441 C CA . HIS A 1 182 ? -3.475 20.346 -10.756 1.00 29.81 182 HIS A CA 1
ATOM 1442 C C . HIS A 1 182 ? -2.512 21.227 -9.969 1.00 29.81 182 HIS A C 1
ATOM 1444 O O . HIS A 1 182 ? -2.924 21.814 -8.974 1.00 29.81 182 HIS A O 1
ATOM 1450 N N . SER A 1 183 ? -1.241 21.267 -10.385 1.00 34.62 183 SER A N 1
ATOM 1451 C CA . SER A 1 183 ? -0.223 22.261 -9.990 1.00 34.62 183 SER A CA 1
ATOM 1452 C C . SER A 1 183 ? -0.529 23.003 -8.673 1.00 34.62 183 SER A C 1
ATOM 1454 O O . SER A 1 183 ? -1.099 24.090 -8.683 1.00 34.62 183 SER A O 1
ATOM 1456 N N . ASN A 1 184 ? -0.147 22.382 -7.550 1.00 30.73 184 ASN A N 1
ATOM 1457 C CA . ASN A 1 184 ? -0.252 22.882 -6.169 1.00 30.73 184 ASN A CA 1
ATOM 1458 C C . ASN A 1 184 ? -1.661 23.094 -5.582 1.00 30.73 184 ASN A C 1
ATOM 1460 O O . ASN A 1 184 ? -1.793 23.737 -4.542 1.00 30.73 184 ASN A O 1
ATOM 1464 N N . THR A 1 185 ? -2.720 22.526 -6.160 1.00 27.39 185 THR A N 1
ATOM 1465 C CA . THR A 1 185 ? -4.043 22.496 -5.514 1.00 27.39 185 THR A CA 1
ATOM 1466 C C . THR A 1 185 ? -4.676 21.113 -5.635 1.00 27.39 185 THR A C 1
ATOM 1468 O O . THR A 1 185 ? -4.877 20.585 -6.729 1.00 27.39 185 THR A O 1
ATOM 1471 N N . ALA A 1 186 ? -4.970 20.506 -4.483 1.00 27.89 186 ALA A N 1
ATOM 1472 C CA . ALA A 1 186 ? -5.764 19.290 -4.395 1.00 27.89 186 ALA A CA 1
ATOM 1473 C C . ALA A 1 186 ? -7.239 19.651 -4.580 1.00 27.89 186 ALA A C 1
ATOM 1475 O O . ALA A 1 186 ? -7.795 20.383 -3.764 1.00 27.89 186 ALA A O 1
ATOM 1476 N N . VAL A 1 187 ? -7.869 19.148 -5.640 1.00 28.42 187 VAL A N 1
ATOM 1477 C CA . VAL A 1 187 ? -9.321 19.248 -5.815 1.00 28.42 187 VAL A CA 1
ATOM 1478 C C . VAL A 1 187 ? -9.910 17.859 -5.601 1.00 28.42 187 VAL A C 1
ATOM 1480 O O . VAL A 1 187 ? -9.552 16.909 -6.299 1.00 28.42 187 VAL A O 1
ATOM 1483 N N . LEU A 1 188 ? -10.775 17.751 -4.593 1.00 28.36 188 LEU A N 1
ATOM 1484 C CA . LEU A 1 188 ? -11.598 16.576 -4.330 1.00 28.36 188 LEU A CA 1
ATOM 1485 C C . LEU A 1 188 ? -12.771 16.602 -5.326 1.00 28.36 188 LEU A C 1
ATOM 1487 O O . LEU A 1 188 ? -13.533 17.570 -5.318 1.00 28.36 188 LEU A O 1
ATOM 1491 N N . LEU A 1 189 ? -12.887 15.592 -6.193 1.00 33.22 189 LEU A N 1
ATOM 1492 C CA . LEU A 1 189 ? -14.031 15.402 -7.097 1.00 33.22 189 LEU A CA 1
ATOM 1493 C C . LEU A 1 189 ? -14.907 14.241 -6.624 1.00 33.22 189 LEU A C 1
ATOM 1495 O O . LEU A 1 189 ? -14.334 13.173 -6.291 1.00 33.22 189 LEU A O 1
#

pLDDT: mean 72.69, std 22.69, range [24.28, 96.75]

Solvent-accessible surface area (backbone atoms only — not comparable to full-atom values): 11214 Å² total; per-residue (Å²): 137,85,84,81,66,81,61,24,40,35,40,42,52,48,70,90,68,92,77,92,64,68,79,49,81,79,34,65,69,49,56,48,54,46,56,68,69,51,55,84,85,61,72,49,59,89,84,60,56,41,80,77,48,45,63,60,53,50,52,50,51,50,56,47,48,56,61,52,68,73,43,60,74,92,72,44,64,96,59,87,58,43,32,33,36,33,41,52,40,46,43,37,58,40,66,56,51,46,46,44,65,32,94,55,30,31,42,37,39,40,27,20,70,45,63,69,30,45,52,44,42,55,57,54,49,73,76,54,62,51,63,34,88,78,38,45,77,49,74,43,79,43,50,86,92,62,64,97,65,66,75,81,70,44,41,35,38,41,33,69,62,71,93,61,85,63,84,75,77,68,82,52,72,40,57,67,43,43,40,48,44,54,92,97,43,85,43,85,87

Mean predicted aligned error: 10.48 Å

Secondary structure (DSSP, 8-state):
-----TT-EEEEEEE----S-GGGTT-HHHHHHHHHHS-TTS---SSS-HHHHHHHHHHHHHHHHHHHHTS-GGGS-SSSPEEEEEET-TT-SHHHHHHHH-SS-EEEEEEES-HHHHHHHHHHHHH---SSTT-EEEEEE--GGG----TT--SEEEESS----S--------EEEEEEEETTEEEE-

Sequence (189 aa):
MVKMNKHCLRMIFRQASSFHGDEKLSKFSYWKAFYERKSQAIGFDWFLDSHQVLGTVLESIENVFQRSTQLPKERQGKGNILSYLDLGCGTSELPSKVFMNCPHATSLVLLDFIPEALTYQLNKMLECKPLLKDSTCVGLVADVQKLPFASDTFNIIVDKVSDVRSELKIIISCTVVTMILHSNTAVLL

Organism: Biomphalaria glabrata (NCBI:txid6526)

Foldseek 3Di:
DDDADAQAEEEEEDEDDDDPPCPLQLDPVNLQVVPVVPDLPDQDADPDALVVCLVVQLVSLVVSLVVLVPDPPVSRPPASEFEEEEEQVFRHCNVLSCQAPRPGAYEYEYEHLHVSRQVSVVVSNVVGDGPDPNHHYDYDNDDPLDDPDDAPPGSYYYYRDDPPPPPPPPPRNYDYFYFHDDDPDTDTD

Nearest PDB structures (foldseek):
  3tma-assembly1_A  TM=6.734E-01  e=4.519E-02  Thermus thermophilus HB27
  2yxe-assembly1_B  TM=6.628E-01  e=1.031E-01  Methanocaldococcus jannaschii DSM 2661
  6pqb-assembly2_B  TM=3.922E-01  e=9.672E-02  Proteus mirabilis
  6cn0-assembly1_A  TM=3.741E-01  e=1.328E-01  Proteus mirabilis
  3g5t-assembly1_A  TM=7.300E-01  e=2.030E+00  Saccharomyces cerevisiae

Radius of gyration: 16.56 Å; Cα contacts (8 Å, |Δi|>4): 319; chains: 1; bounding box: 50×36×44 Å

InterPro domains:
  IPR029063 S-adenosyl-L-methionine-dependent methyltransferase superfamily [G3DSA:3.40.50.150] (25-182)
  IPR029063 S-adenosyl-L-methionine-dependent methyltransferase superfamily [SSF53335] (23-158)